Protein AF-A0A354XKR7-F1 (afdb_monomer)

Nearest PDB structures (foldseek):
  1sqg-assembly1_A  TM=3.503E-01  e=5.097E+00  Escherichia coli
  1uk5-assembly1_A  TM=3.564E-01  e=9.968E+00  Mus musculus

Foldseek 3Di:
DPVVVVVVVVVVVVVVVVVVPPPPPDDDDDDDDDDDDDDDDDDDPDPDDPPDDPLLVCLVVVLVVQLVCQLPPPDDPPDDLLNSQVVSLVSSLVSCVVSVNDPNVVSVCSCLPSNVVSVNDDSVVVCVVVVDVVNVVVVVVVVVVVVCVVVVVVVVVVVVVCVVQDDDPVSVVVVVCVVPVD

Solvent-accessible surface area (backbone atoms only — not comparable to full-atom values): 11014 Å² total; per-residue (Å²): 144,64,66,67,63,53,55,56,55,50,56,56,52,54,50,54,53,53,64,67,70,49,83,77,81,77,86,86,90,81,91,83,92,82,82,82,88,87,80,91,84,78,88,78,81,72,82,72,75,75,93,62,54,73,57,19,58,50,19,58,53,46,16,62,50,49,26,52,47,38,74,73,71,62,76,64,90,89,65,53,73,52,58,49,54,50,51,23,52,49,50,21,44,51,39,26,61,76,32,52,38,53,61,65,73,61,52,72,50,46,59,56,55,51,37,35,76,70,69,62,42,55,56,69,66,52,47,50,68,78,64,37,69,67,57,55,49,51,52,50,51,50,52,50,50,52,49,36,56,76,67,43,45,63,55,57,52,51,52,52,50,42,71,72,63,42,90,50,67,69,50,52,52,50,49,52,52,62,68,73,71,114

Radius of gyration: 28.93 Å; Cα contacts (8 Å, |Δi|>4): 89; chains: 1; bounding box: 66×68×61 Å

pLDDT: mean 81.41, std 18.1, range [33.53, 97.62]

Secondary structure (DSSP, 8-state):
--HHHHHHHHHHHHHHHHHHHS-------------------------PPPSS-HHHHHHHHHHHHHHHHHHHH---TT--HHHHHHHHHHHHHHHHHHHT-S-HHHHHHHHHHHHHHTTSS-HHHHHHGGG-HHHHHHHHHHHHHHHHHHTTHHHHHHHHHHHHH-S-HHHHHHHHHHHH--

Sequence (182 aa):
MTLWDQLWHSHDQVKNLLMCALPTSSAGGSSSRSDSHKTQGSGGHSPRPPVYSTAQKIGLVLGPLLFALVVMFFHPAGLSFEGRMVLATTLWVAVWWITEAIPIPVTSLLPIILLPITGVLESSAVTAAYGNPIIFLFLGGFMIALAMEKWDLHKRIALSIISLLGTSINSIVFGFMAATGF

Structure (mmCIF, N/CA/C/O backbone):
data_AF-A0A354XKR7-F1
#
_entry.id   AF-A0A354XKR7-F1
#
loop_
_atom_site.group_PDB
_atom_site.id
_atom_site.type_symbol
_atom_site.label_atom_id
_atom_site.label_alt_id
_atom_site.label_comp_id
_atom_site.label_asym_id
_atom_site.label_entity_id
_atom_site.label_seq_id
_atom_site.pdbx_PDB_ins_code
_atom_site.Cartn_x
_atom_site.Cartn_y
_atom_site.Cartn_z
_atom_site.occupancy
_atom_site.B_iso_or_equiv
_atom_site.auth_seq_id
_atom_site.auth_comp_id
_atom_site.auth_asym_id
_atom_site.auth_atom_id
_atom_site.pdbx_PDB_model_num
ATOM 1 N N . MET A 1 1 ? -44.901 10.605 11.942 1.00 55.16 1 MET A N 1
ATOM 2 C CA . MET A 1 1 ? -43.846 9.689 12.429 1.00 55.16 1 MET A CA 1
ATOM 3 C C . MET A 1 1 ? -44.218 8.257 12.040 1.00 55.16 1 MET A C 1
ATOM 5 O O . MET A 1 1 ? -44.558 7.474 12.905 1.00 55.16 1 MET A O 1
ATOM 9 N N . THR A 1 2 ? -44.286 7.942 10.741 1.00 65.88 2 THR A N 1
ATOM 10 C CA . THR A 1 2 ? -44.907 6.679 10.265 1.00 65.88 2 THR A CA 1
ATOM 11 C C . THR A 1 2 ? -44.242 6.061 9.028 1.00 65.88 2 THR A C 1
ATOM 13 O O . THR A 1 2 ? -44.549 4.926 8.691 1.00 65.88 2 THR A O 1
ATOM 16 N N . LEU A 1 3 ? -43.308 6.754 8.362 1.00 71.00 3 LEU A N 1
ATOM 17 C CA . LEU A 1 3 ? -42.597 6.226 7.183 1.00 71.00 3 LEU A CA 1
ATOM 18 C C . LEU A 1 3 ? -41.354 5.402 7.548 1.00 71.00 3 LEU A C 1
ATOM 20 O O . LEU A 1 3 ? -41.005 4.464 6.840 1.00 71.00 3 LEU A O 1
ATOM 24 N N . TRP A 1 4 ? -40.699 5.730 8.663 1.00 68.12 4 TRP A N 1
ATOM 25 C CA . TRP A 1 4 ? -39.477 5.049 9.099 1.00 68.12 4 TRP A CA 1
ATOM 26 C C . TRP A 1 4 ? -39.761 3.634 9.619 1.00 68.12 4 TRP A C 1
ATOM 28 O O . TRP A 1 4 ? -39.085 2.687 9.224 1.00 68.12 4 TRP A O 1
ATOM 38 N N . ASP A 1 5 ? -40.837 3.469 10.394 1.00 75.38 5 ASP A N 1
ATOM 39 C CA . ASP A 1 5 ? -41.281 2.148 10.861 1.00 75.38 5 ASP A CA 1
ATOM 40 C C . ASP A 1 5 ? -41.798 1.273 9.709 1.00 75.38 5 ASP A C 1
ATOM 42 O O . ASP A 1 5 ? -41.585 0.061 9.703 1.00 75.38 5 ASP A O 1
ATOM 46 N N . GLN A 1 6 ? -42.413 1.879 8.684 1.00 75.06 6 GLN A N 1
ATOM 47 C CA . GLN A 1 6 ? -42.839 1.159 7.477 1.00 75.06 6 GLN A CA 1
ATOM 48 C C . GLN A 1 6 ? -41.652 0.670 6.636 1.00 75.06 6 GLN A C 1
ATOM 50 O O . GLN A 1 6 ? -41.694 -0.442 6.108 1.00 75.06 6 GLN A O 1
ATOM 55 N N . LEU A 1 7 ? -40.576 1.458 6.540 1.00 76.56 7 LEU A N 1
ATOM 56 C CA . LEU A 1 7 ? -39.349 1.043 5.855 1.00 76.56 7 LEU A CA 1
ATOM 57 C C . LEU A 1 7 ? -38.624 -0.073 6.613 1.00 76.56 7 LEU A C 1
ATOM 59 O O . LEU A 1 7 ? -38.137 -1.016 5.988 1.00 76.56 7 LEU A O 1
ATOM 63 N N . TRP A 1 8 ? -38.601 -0.008 7.946 1.00 73.00 8 TRP A N 1
ATOM 64 C CA . TRP A 1 8 ? -37.937 -1.024 8.759 1.00 73.00 8 TRP A CA 1
ATOM 65 C C . TRP A 1 8 ? -38.671 -2.372 8.721 1.00 73.00 8 TRP A C 1
ATOM 67 O O . TRP A 1 8 ? -38.038 -3.409 8.540 1.00 73.00 8 TRP A O 1
ATOM 77 N N . HIS A 1 9 ? -40.009 -2.374 8.759 1.00 71.69 9 HIS A N 1
ATOM 78 C CA . HIS A 1 9 ? -40.788 -3.612 8.646 1.00 71.69 9 HIS A CA 1
ATOM 79 C C . HIS A 1 9 ? -40.702 -4.286 7.270 1.00 71.69 9 HIS A C 1
ATOM 81 O O . HIS A 1 9 ? -40.779 -5.514 7.183 1.00 71.69 9 HIS A O 1
ATOM 87 N N . SER A 1 10 ? -40.512 -3.515 6.195 1.00 73.62 10 SER A N 1
ATOM 88 C CA . SER A 1 10 ? -40.350 -4.071 4.845 1.00 73.62 10 SER A CA 1
ATOM 89 C C . SER A 1 10 ? -39.059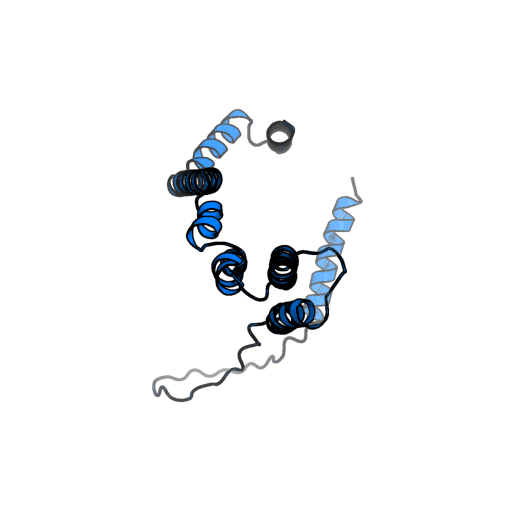 -4.897 4.716 1.00 73.62 10 SER A C 1
ATOM 91 O O . SER A 1 10 ? -39.040 -5.940 4.059 1.00 73.62 10 SER A O 1
ATOM 93 N N . HIS A 1 11 ? -37.995 -4.503 5.427 1.00 73.06 11 HIS A N 1
ATOM 94 C CA . HIS A 1 11 ? -36.706 -5.208 5.434 1.00 73.06 11 HIS A CA 1
ATOM 95 C C . HIS A 1 11 ? -36.801 -6.631 6.002 1.00 73.06 11 HIS A C 1
ATOM 97 O O . HIS A 1 11 ? -36.167 -7.556 5.489 1.00 73.06 11 HIS A O 1
ATOM 103 N N . ASP A 1 12 ? -37.628 -6.835 7.028 1.00 74.88 12 ASP A N 1
ATOM 104 C CA . ASP A 1 12 ? -37.790 -8.148 7.659 1.00 74.88 12 ASP A CA 1
ATOM 105 C C . ASP A 1 12 ? -38.641 -9.102 6.812 1.00 74.88 12 ASP A C 1
ATOM 107 O O . ASP A 1 12 ? -38.382 -10.309 6.777 1.00 74.88 12 ASP A O 1
ATOM 111 N N . GLN A 1 13 ? -39.604 -8.575 6.049 1.00 70.88 13 GLN A N 1
ATOM 112 C CA . GLN A 1 13 ? -40.388 -9.394 5.122 1.00 70.88 13 GLN A CA 1
ATOM 113 C C . GLN A 1 13 ? -39.541 -9.917 3.960 1.00 70.88 13 GLN A C 1
ATOM 115 O O . GLN A 1 13 ? -39.673 -11.081 3.581 1.00 70.88 13 GLN A O 1
ATOM 120 N N . VAL A 1 14 ? -38.610 -9.107 3.448 1.00 74.50 14 VAL A N 1
ATOM 121 C CA . VAL A 1 14 ? -37.687 -9.521 2.379 1.00 74.50 14 VAL A CA 1
ATOM 122 C C . VAL A 1 14 ? -36.764 -10.650 2.844 1.00 74.50 14 VAL A C 1
ATOM 124 O O . VAL A 1 14 ? -36.528 -11.598 2.095 1.00 74.50 14 VAL A O 1
ATOM 127 N N . LYS A 1 15 ? -36.295 -10.610 4.098 1.00 70.31 15 L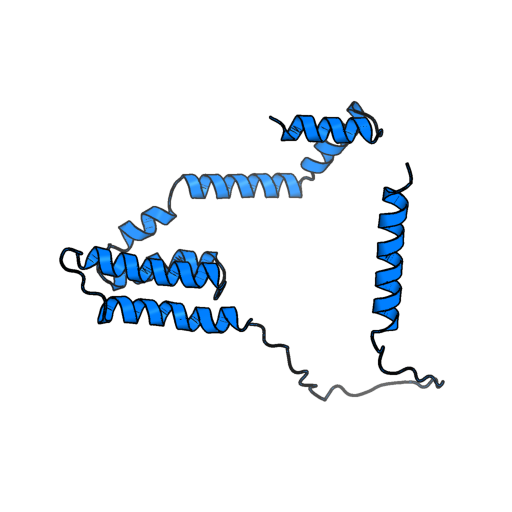YS A N 1
ATOM 128 C CA . LYS A 1 15 ? -35.490 -11.697 4.676 1.00 70.31 15 LYS A CA 1
ATOM 129 C C . LYS A 1 15 ? -36.280 -12.993 4.793 1.00 70.31 15 LYS A C 1
ATOM 131 O O . LYS A 1 15 ? -35.766 -14.030 4.396 1.00 70.31 15 LYS A O 1
ATOM 136 N N . ASN A 1 16 ? -37.520 -12.945 5.279 1.00 71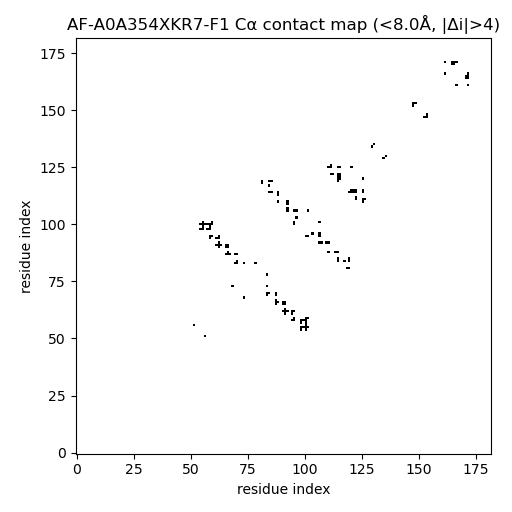.12 16 ASN A N 1
ATOM 137 C CA . ASN A 1 16 ? -38.349 -14.146 5.399 1.00 71.12 16 ASN A CA 1
ATOM 138 C C . ASN A 1 16 ? -38.698 -14.748 4.030 1.00 71.12 16 ASN A C 1
ATOM 140 O O . ASN A 1 16 ? -38.702 -15.969 3.888 1.00 71.12 16 ASN A O 1
ATOM 144 N N . LEU A 1 17 ? -38.911 -13.913 3.007 1.00 71.56 17 LEU A N 1
ATOM 145 C CA . LEU A 1 17 ? -39.124 -14.374 1.632 1.00 71.56 17 LEU A CA 1
ATOM 146 C C . LEU A 1 17 ? -37.861 -15.012 1.032 1.00 71.56 17 LEU A C 1
ATOM 148 O O . LEU A 1 17 ? -37.950 -16.075 0.422 1.00 71.56 17 LEU A O 1
ATOM 152 N N . LEU A 1 18 ? -36.680 -14.428 1.259 1.00 72.94 18 LEU A N 1
ATOM 153 C CA . LEU A 1 18 ? -35.402 -15.002 0.813 1.00 72.94 18 LEU A CA 1
ATOM 154 C C . LEU A 1 18 ? -35.045 -16.293 1.560 1.00 72.94 18 LEU A C 1
ATOM 156 O O . LEU A 1 18 ? -34.547 -17.240 0.959 1.00 72.94 18 LEU A O 1
ATOM 160 N N . MET A 1 19 ? -35.329 -16.348 2.860 1.00 73.88 19 MET A N 1
ATOM 161 C CA . MET A 1 19 ? -35.045 -17.500 3.717 1.00 73.88 19 MET A CA 1
ATOM 162 C C . MET A 1 19 ? -36.002 -18.670 3.451 1.00 73.88 19 MET A C 1
ATOM 164 O O . MET A 1 19 ? -35.630 -19.817 3.674 1.00 73.88 19 MET A O 1
ATOM 168 N N . CYS A 1 20 ? -37.196 -18.394 2.915 1.00 67.81 20 CYS A N 1
ATOM 169 C CA . CYS A 1 20 ? -38.140 -19.404 2.434 1.00 67.81 20 CYS A CA 1
ATOM 170 C C . CYS A 1 20 ? -37.822 -19.881 1.000 1.00 67.81 20 CYS A C 1
ATOM 172 O O . CYS A 1 20 ? -38.082 -21.034 0.666 1.00 67.81 20 CYS A O 1
ATOM 174 N N . ALA A 1 21 ? -37.228 -19.021 0.163 1.00 69.75 21 ALA A N 1
ATOM 175 C CA . ALA A 1 21 ? -36.856 -19.344 -1.218 1.00 69.75 21 ALA A CA 1
ATOM 176 C C . ALA A 1 21 ? -35.499 -20.062 -1.358 1.00 69.75 21 ALA A C 1
ATOM 178 O O . ALA A 1 21 ? -35.192 -20.589 -2.429 1.00 69.75 21 ALA A O 1
ATOM 179 N N . LEU A 1 22 ? -34.683 -20.103 -0.301 1.00 60.88 22 LEU A N 1
ATOM 180 C CA . LEU A 1 22 ? -33.502 -20.960 -0.250 1.00 60.88 22 LEU A CA 1
ATOM 181 C C . LEU A 1 22 ? -33.945 -22.404 0.030 1.00 60.88 22 LEU A C 1
ATOM 183 O O . LEU A 1 22 ? -34.500 -22.668 1.098 1.00 60.88 22 LEU A O 1
ATOM 187 N N . PRO A 1 23 ? -33.692 -23.362 -0.879 1.00 48.72 23 PRO A N 1
ATOM 188 C CA . PRO A 1 23 ? -33.981 -24.758 -0.616 1.00 48.72 23 PRO A CA 1
ATOM 189 C C . PRO A 1 23 ? -33.008 -25.243 0.461 1.00 48.72 23 PRO A C 1
ATOM 191 O O . PRO A 1 23 ? -31.844 -25.541 0.189 1.00 48.72 23 PRO A O 1
ATOM 194 N N . THR A 1 24 ? -33.473 -25.328 1.705 1.00 55.34 24 THR A N 1
ATOM 195 C CA . THR A 1 24 ? -32.832 -26.156 2.724 1.00 55.34 24 THR A CA 1
ATOM 196 C C . THR A 1 24 ? -32.997 -27.605 2.286 1.00 55.34 24 THR A C 1
ATOM 198 O O . THR A 1 24 ? -34.022 -28.252 2.485 1.00 55.34 24 THR A O 1
ATOM 201 N N . SER A 1 25 ? -31.984 -28.096 1.577 1.00 49.00 25 SER A N 1
ATOM 202 C CA . SER A 1 25 ? -31.934 -29.473 1.119 1.00 49.00 25 SER A CA 1
ATOM 203 C C . SER A 1 25 ? -31.969 -30.427 2.321 1.00 49.00 25 SER A C 1
ATOM 205 O O . SER A 1 25 ? -31.105 -30.380 3.197 1.00 49.00 25 SER A O 1
ATOM 207 N N . SER A 1 26 ? -32.971 -31.310 2.296 1.00 38.59 26 SER A N 1
ATOM 208 C CA . SER A 1 26 ? -33.186 -32.531 3.089 1.00 38.59 26 SER A CA 1
ATOM 209 C C . SER A 1 26 ? -33.660 -32.408 4.548 1.00 38.59 26 SER A C 1
ATOM 211 O O . SER A 1 26 ? -32.903 -32.459 5.513 1.00 38.59 26 SER A O 1
ATOM 213 N N . ALA A 1 27 ? -34.986 -32.396 4.681 1.00 44.56 27 ALA A N 1
ATOM 214 C CA . ALA A 1 27 ? -35.701 -33.035 5.778 1.00 44.56 27 ALA A CA 1
ATOM 215 C C . ALA A 1 27 ? -35.649 -34.574 5.644 1.00 44.56 27 ALA A C 1
ATOM 217 O O . ALA A 1 27 ? -35.713 -35.100 4.533 1.00 44.56 27 ALA A O 1
ATOM 218 N N . GLY A 1 28 ? -35.610 -35.289 6.773 1.00 33.88 28 GLY A N 1
ATOM 219 C CA . GLY A 1 28 ? -35.823 -36.740 6.838 1.00 33.88 28 GLY A CA 1
ATOM 220 C C . GLY A 1 28 ? -35.529 -37.308 8.227 1.00 33.88 28 GLY A C 1
ATOM 221 O O . GLY A 1 28 ? -34.385 -37.618 8.538 1.00 33.88 28 GLY A O 1
ATOM 222 N N . GLY A 1 29 ? -36.549 -37.411 9.083 1.00 39.62 29 GLY A N 1
ATOM 223 C CA . GLY A 1 29 ? -36.436 -38.028 10.406 1.00 39.62 29 GLY A CA 1
ATOM 224 C C . GLY A 1 29 ? -36.741 -39.529 10.400 1.00 39.62 29 GLY A C 1
ATOM 225 O O . GLY A 1 29 ? -37.637 -39.963 9.687 1.00 39.62 29 GLY A O 1
ATOM 226 N N 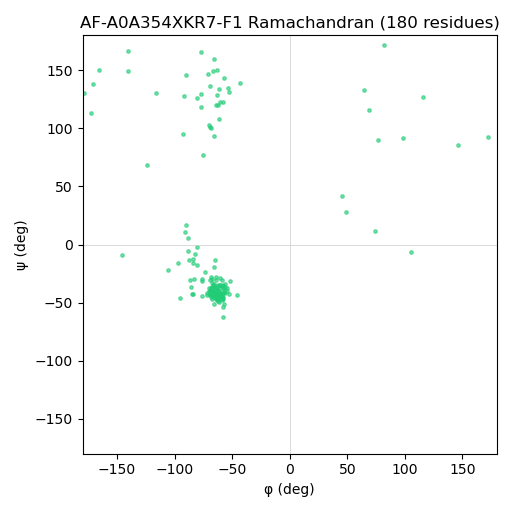. SER A 1 30 ? -36.053 -40.291 11.257 1.00 33.78 30 SER A N 1
ATOM 227 C CA . SER A 1 30 ? -36.597 -41.455 11.979 1.00 33.78 30 SER A CA 1
ATOM 228 C C . SER A 1 30 ? -35.603 -41.955 13.038 1.00 33.78 30 SER A C 1
ATOM 230 O O . SER A 1 30 ? -34.401 -42.031 12.810 1.00 33.78 30 SER A O 1
ATOM 232 N N . SER A 1 31 ? -36.152 -42.292 14.199 1.00 42.19 31 SER A N 1
ATOM 233 C CA . SER A 1 31 ? -35.574 -42.915 15.395 1.00 42.19 31 SER A CA 1
ATOM 234 C C . SER A 1 31 ? -34.619 -44.099 15.181 1.00 42.19 31 SER A C 1
ATOM 236 O O . SER A 1 31 ? -34.993 -45.037 14.486 1.00 42.19 31 SER A O 1
ATOM 238 N N . SER A 1 32 ? -33.517 -44.151 15.945 1.00 33.53 32 SER A N 1
ATOM 239 C CA . SER A 1 32 ? -33.068 -45.358 16.677 1.00 33.53 32 SER A CA 1
ATOM 240 C C . SER A 1 32 ? -31.790 -45.095 17.485 1.00 33.53 32 SER A C 1
ATOM 242 O O . SER A 1 32 ? -30.802 -44.572 16.981 1.00 33.53 32 SER A O 1
ATOM 244 N N . ARG A 1 33 ? -31.841 -45.489 18.756 1.00 44.50 33 ARG A N 1
ATOM 245 C CA . ARG A 1 33 ? -30.773 -45.522 19.760 1.00 44.50 33 ARG A CA 1
ATOM 246 C C . ARG A 1 33 ? -29.930 -46.784 19.535 1.00 44.50 33 ARG A C 1
ATOM 248 O O . ARG A 1 33 ? -30.515 -47.862 19.520 1.00 44.50 33 ARG A O 1
ATOM 255 N N . SER A 1 34 ? -28.608 -46.681 19.391 1.00 34.66 34 SER A N 1
ATOM 256 C CA . SER A 1 34 ? -27.694 -47.804 19.656 1.00 34.66 34 SER A CA 1
ATOM 257 C C . SER A 1 34 ? -26.236 -47.360 19.754 1.00 34.66 34 SER A C 1
ATOM 259 O O . SER A 1 34 ? -25.825 -46.358 19.174 1.00 34.66 34 SER A O 1
ATOM 261 N N . ASP A 1 35 ? -25.510 -48.123 20.553 1.00 38.25 35 ASP A N 1
ATOM 262 C CA . ASP A 1 35 ? -24.234 -47.849 21.185 1.00 38.25 35 ASP A CA 1
ATOM 263 C C . ASP A 1 35 ? -22.996 -47.954 20.277 1.00 38.25 35 ASP A C 1
ATOM 265 O O . ASP A 1 35 ? -22.971 -48.638 19.260 1.00 38.25 35 ASP A O 1
ATOM 269 N N . SER A 1 36 ? -21.902 -47.412 20.822 1.00 34.22 36 SER A N 1
ATOM 270 C CA . SER A 1 36 ? -20.542 -47.977 20.817 1.00 34.22 36 SER A CA 1
ATOM 271 C C . SER A 1 36 ? -19.735 -48.078 19.509 1.00 34.22 36 SER A C 1
ATOM 273 O O . SER A 1 36 ? -19.951 -48.927 18.659 1.00 34.22 36 SER A O 1
ATOM 275 N N . HIS A 1 37 ? -18.638 -47.311 19.531 1.00 36.41 37 HIS A N 1
ATOM 276 C CA . HIS A 1 37 ? -17.275 -47.661 19.111 1.00 36.41 37 HIS A CA 1
ATOM 277 C C . HIS A 1 37 ? -16.967 -47.992 17.632 1.00 36.41 37 HIS A C 1
ATOM 279 O O . HIS A 1 37 ? -17.484 -48.930 17.038 1.00 36.41 37 HIS A O 1
ATOM 285 N N . LYS A 1 38 ? -15.874 -47.345 17.186 1.00 33.88 38 LYS A N 1
ATOM 286 C CA . LYS A 1 38 ? -14.755 -47.861 16.368 1.00 33.88 38 LYS A CA 1
ATOM 287 C C . LYS A 1 38 ? -14.580 -47.247 14.966 1.00 33.88 38 LYS A C 1
ATOM 289 O O . LYS A 1 38 ? -15.414 -47.368 14.078 1.00 33.88 38 LYS A O 1
ATOM 294 N N . THR A 1 39 ? -13.333 -46.801 14.781 1.00 34.91 39 THR A N 1
ATOM 295 C CA . THR A 1 39 ? -12.526 -46.761 13.546 1.00 34.91 39 THR A CA 1
ATOM 296 C C . THR A 1 39 ? -12.474 -45.430 12.794 1.00 34.91 39 THR A C 1
ATOM 298 O O . THR A 1 39 ? -13.253 -45.139 11.895 1.00 34.91 39 THR A O 1
ATOM 301 N N . GLN A 1 40 ? -11.456 -44.647 13.167 1.00 49.44 40 GLN A N 1
ATOM 302 C CA . GLN A 1 40 ? -10.808 -43.653 12.316 1.00 49.44 40 GLN A CA 1
ATOM 303 C C . GLN A 1 40 ? -10.376 -44.289 10.991 1.00 49.44 40 GLN A C 1
ATOM 305 O O . GLN A 1 40 ? -9.698 -45.316 10.989 1.00 49.44 40 GLN A O 1
ATOM 310 N N . GLY A 1 41 ? -10.717 -43.631 9.885 1.00 42.62 41 GLY A N 1
ATOM 311 C CA . GLY A 1 41 ? -10.175 -43.934 8.565 1.00 42.62 41 GLY A CA 1
ATOM 312 C C . GLY 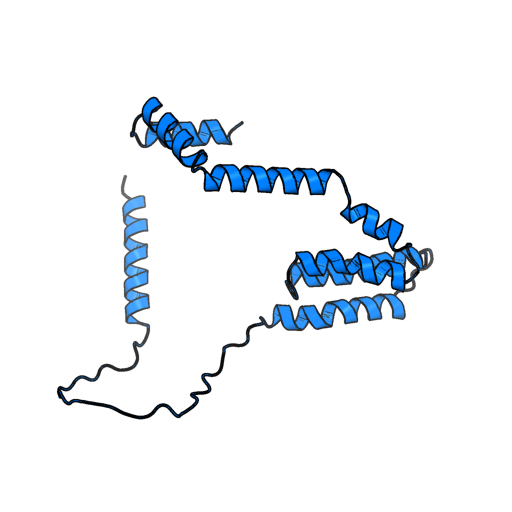A 1 41 ? -11.179 -43.708 7.441 1.00 42.62 41 GLY A C 1
ATOM 313 O O . GLY A 1 41 ? -11.827 -44.653 7.021 1.00 42.62 41 GLY A O 1
ATOM 314 N N . SER A 1 42 ? -11.279 -42.474 6.937 1.00 37.41 42 SER A N 1
ATOM 315 C CA . SER A 1 42 ? -11.475 -42.197 5.504 1.00 37.41 42 SER A CA 1
ATOM 316 C C . SER A 1 42 ? -11.362 -40.690 5.262 1.00 37.41 42 SER A C 1
ATOM 318 O O . SER A 1 42 ? -12.158 -39.901 5.772 1.00 37.41 42 SER A O 1
ATOM 320 N N . GLY A 1 43 ? -10.318 -40.279 4.541 1.00 49.34 43 GLY A N 1
ATOM 321 C CA . GLY A 1 43 ? -10.054 -38.887 4.193 1.00 49.34 43 GLY A CA 1
ATOM 322 C C . GLY A 1 43 ? -11.094 -38.359 3.210 1.00 49.34 43 GLY A C 1
ATOM 323 O O . GLY A 1 43 ? -10.993 -38.591 2.009 1.00 49.34 43 GLY A O 1
ATOM 324 N N . GLY A 1 44 ? -12.076 -37.618 3.721 1.00 42.09 44 GLY A N 1
ATOM 325 C CA . GLY A 1 44 ? -12.980 -36.817 2.905 1.00 42.09 44 GLY A CA 1
ATOM 326 C C . GLY A 1 44 ? -12.227 -35.634 2.299 1.00 42.09 44 GLY A C 1
ATOM 327 O O . GLY A 1 44 ? -11.947 -34.650 2.983 1.00 42.09 44 GLY A O 1
ATOM 328 N N . HIS A 1 45 ? -11.881 -35.728 1.016 1.00 55.31 45 HIS A N 1
ATOM 329 C CA . HIS A 1 45 ? -11.365 -34.606 0.238 1.00 55.31 45 HIS A CA 1
ATOM 330 C C . HIS A 1 45 ? -12.528 -33.664 -0.100 1.00 55.31 45 HIS A C 1
ATOM 332 O O . HIS A 1 45 ? -13.065 -33.687 -1.204 1.00 55.31 45 HIS A O 1
ATOM 338 N N . SER A 1 46 ? -12.962 -32.860 0.872 1.00 59.50 46 SER A N 1
ATOM 339 C CA . SER A 1 46 ? -13.870 -31.745 0.605 1.00 59.50 46 SER A CA 1
ATOM 340 C C . SER A 1 46 ? -13.145 -30.767 -0.327 1.00 59.50 46 SER A C 1
ATOM 342 O O . SER A 1 46 ? -12.080 -30.273 0.065 1.00 59.50 46 SER A O 1
ATOM 344 N N . PRO A 1 47 ? -13.657 -30.473 -1.538 1.00 59.34 47 PRO A N 1
ATOM 345 C CA . PRO A 1 47 ? -13.023 -29.512 -2.429 1.00 59.34 47 PRO A CA 1
ATOM 346 C C . PRO A 1 47 ? -13.006 -28.154 -1.725 1.00 59.34 47 PRO A C 1
ATOM 348 O O . PRO A 1 47 ? -14.052 -27.538 -1.522 1.00 59.34 47 PRO A O 1
ATOM 351 N N . ARG A 1 48 ? -11.829 -27.705 -1.275 1.00 68.06 48 ARG A N 1
ATOM 352 C CA . ARG A 1 48 ? -11.692 -26.368 -0.690 1.00 68.06 48 ARG A CA 1
ATOM 353 C C . ARG A 1 48 ? -12.017 -25.354 -1.790 1.00 68.06 48 ARG A C 1
ATOM 355 O O . ARG A 1 48 ? -11.443 -25.472 -2.876 1.00 68.06 48 ARG A O 1
ATOM 362 N N . PRO A 1 49 ? -12.913 -24.380 -1.551 1.00 62.09 49 PRO A N 1
ATOM 363 C CA . PRO A 1 49 ? -13.152 -23.327 -2.525 1.00 62.09 49 PRO A CA 1
ATOM 364 C C . PRO A 1 49 ? -11.820 -22.620 -2.824 1.00 62.09 49 PRO A C 1
ATOM 366 O O . PRO A 1 49 ? -10.978 -22.495 -1.927 1.00 62.09 49 PRO A O 1
ATOM 369 N N . PRO A 1 50 ? -11.575 -22.210 -4.079 1.00 64.38 50 PRO A N 1
ATOM 370 C CA . PRO A 1 50 ? -10.315 -21.585 -4.449 1.00 64.38 50 PRO A CA 1
ATOM 371 C C . PRO A 1 50 ? -10.090 -20.332 -3.596 1.00 64.38 50 PRO A C 1
ATOM 373 O O . PRO A 1 50 ? -10.900 -19.413 -3.606 1.00 64.38 50 PRO A O 1
ATOM 376 N N . VAL A 1 51 ? -8.965 -20.307 -2.877 1.00 70.19 51 VAL A N 1
ATOM 377 C CA . VAL A 1 51 ? -8.564 -19.244 -1.931 1.00 70.19 51 VAL A CA 1
ATOM 378 C C . VAL A 1 51 ? -8.320 -17.892 -2.628 1.00 70.19 51 VAL A C 1
ATOM 380 O O . VAL A 1 51 ? -8.266 -16.863 -1.968 1.00 70.19 51 VAL A O 1
ATOM 383 N N . TYR A 1 52 ? -8.226 -17.882 -3.963 1.00 72.75 52 TYR A N 1
ATOM 384 C CA . TYR A 1 52 ? -7.953 -16.690 -4.766 1.00 72.75 52 TYR A CA 1
ATOM 385 C C . TYR A 1 52 ? -9.116 -16.323 -5.686 1.00 72.75 52 TYR A C 1
ATOM 387 O O . TYR A 1 52 ? -9.568 -17.150 -6.489 1.00 72.75 52 TYR A O 1
ATOM 395 N N . SER A 1 53 ? -9.507 -15.048 -5.638 1.00 83.88 53 SER A N 1
ATOM 396 C CA . SER A 1 53 ? -10.411 -14.426 -6.607 1.00 83.88 53 SER A CA 1
ATOM 397 C C . SER A 1 53 ? -9.787 -14.418 -8.007 1.00 83.88 53 SER A C 1
ATOM 399 O O . SER A 1 53 ? -8.567 -14.335 -8.169 1.00 83.88 53 SER A O 1
ATOM 401 N N . THR A 1 54 ? -10.621 -14.478 -9.046 1.00 87.06 54 THR A N 1
ATOM 402 C CA . THR A 1 54 ? -10.178 -14.379 -10.445 1.00 87.06 54 THR A CA 1
ATOM 403 C C . THR A 1 54 ? -9.360 -13.106 -10.682 1.00 87.06 54 THR A C 1
ATOM 405 O O . THR A 1 54 ? -8.344 -13.159 -11.369 1.00 87.06 54 THR A O 1
ATOM 408 N N . ALA A 1 55 ? -9.734 -11.992 -10.043 1.00 85.94 55 ALA A N 1
ATOM 409 C CA . ALA A 1 55 ? -8.999 -10.730 -10.124 1.00 85.94 55 ALA A CA 1
ATOM 410 C C . ALA A 1 55 ? -7.581 -10.829 -9.533 1.00 85.94 55 ALA A C 1
ATOM 412 O O . ALA A 1 55 ? -6.635 -10.353 -10.153 1.00 85.94 55 ALA A O 1
ATOM 413 N N . GLN A 1 56 ? -7.414 -11.517 -8.398 1.00 90.12 56 GLN A N 1
ATOM 414 C CA . GLN A 1 56 ? -6.106 -11.719 -7.761 1.00 90.12 56 GLN A CA 1
ATOM 415 C C . GLN A 1 56 ? -5.184 -12.574 -8.634 1.00 90.12 56 GLN A C 1
ATOM 417 O O . GLN A 1 56 ? -4.008 -12.259 -8.800 1.00 90.12 56 GLN A O 1
ATOM 422 N N . LYS A 1 57 ? -5.729 -13.636 -9.246 1.00 90.88 57 LYS A N 1
ATOM 423 C CA . LYS A 1 57 ? -4.975 -14.498 -10.172 1.00 90.88 57 LYS A CA 1
ATOM 424 C C . LYS A 1 57 ? -4.508 -13.727 -11.403 1.00 90.88 57 LYS A C 1
ATOM 426 O O . LYS A 1 57 ? -3.358 -13.870 -11.808 1.00 90.88 57 LYS A O 1
ATOM 431 N N . ILE A 1 58 ? -5.393 -12.911 -11.979 1.00 92.69 58 ILE A N 1
ATOM 432 C CA . ILE A 1 58 ? -5.057 -12.049 -13.115 1.00 92.69 58 ILE A CA 1
ATOM 433 C C . ILE A 1 58 ? -3.982 -11.047 -12.692 1.00 92.69 58 ILE A C 1
ATOM 435 O O . ILE A 1 58 ? -2.962 -10.945 -13.363 1.00 92.69 58 ILE A O 1
ATOM 439 N N . GLY A 1 59 ? -4.166 -10.370 -11.558 1.00 91.44 59 GLY A N 1
ATOM 440 C CA . GLY A 1 59 ? -3.224 -9.389 -11.022 1.00 91.44 59 GLY A CA 1
ATOM 441 C C . GLY A 1 59 ? -1.813 -9.932 -10.815 1.00 91.44 59 GLY A C 1
ATOM 442 O O . GLY A 1 59 ? -0.837 -9.276 -11.187 1.00 91.44 59 GLY A O 1
ATOM 443 N N . LEU A 1 60 ? -1.704 -11.161 -10.299 1.00 92.75 60 LEU A N 1
ATOM 444 C CA . LEU A 1 60 ? -0.425 -11.826 -10.049 1.00 92.75 60 LEU A CA 1
ATOM 445 C C . LEU A 1 60 ? 0.427 -11.943 -11.321 1.00 92.75 60 LEU A C 1
ATOM 447 O O . LEU A 1 60 ? 1.631 -11.710 -11.271 1.00 92.75 60 LEU A O 1
ATOM 451 N N . VAL A 1 61 ? -0.202 -12.258 -12.458 1.00 94.75 61 VAL A N 1
ATOM 452 C CA . VAL A 1 61 ? 0.472 -12.387 -13.762 1.00 94.75 61 VAL A CA 1
ATOM 453 C C . VAL A 1 61 ? 0.583 -11.038 -14.475 1.00 94.75 61 VAL A C 1
ATOM 455 O O . VAL A 1 61 ? 1.592 -10.753 -15.119 1.00 94.75 61 VAL A O 1
ATOM 458 N N . LEU A 1 62 ? -0.435 -10.187 -14.340 1.00 94.19 62 LEU A N 1
ATOM 459 C CA . LEU A 1 62 ? -0.538 -8.911 -15.040 1.00 94.19 62 LEU A CA 1
ATOM 460 C C . LEU A 1 62 ? 0.557 -7.921 -14.619 1.00 94.19 62 LEU A C 1
ATOM 462 O O . LEU A 1 62 ? 1.077 -7.213 -15.474 1.00 94.19 62 LEU A O 1
ATOM 466 N N . GLY A 1 63 ? 0.940 -7.892 -13.338 1.00 94.12 63 GLY A N 1
ATOM 467 C CA . GLY A 1 63 ? 2.017 -7.025 -12.836 1.00 94.12 63 GLY A CA 1
ATOM 468 C C . GLY A 1 63 ? 3.367 -7.254 -13.544 1.00 94.12 63 GLY A C 1
ATOM 469 O O . GLY A 1 63 ? 3.843 -6.347 -14.232 1.00 94.12 63 GLY A O 1
ATOM 470 N N . PRO A 1 64 ? 3.962 -8.461 -13.451 1.00 94.88 64 PRO A N 1
ATOM 471 C CA . PRO A 1 64 ? 5.198 -8.798 -14.161 1.00 94.88 64 PRO A CA 1
ATOM 472 C C . PRO A 1 64 ? 5.085 -8.641 -15.683 1.00 94.88 64 PRO A C 1
ATOM 474 O O . PRO A 1 64 ? 6.030 -8.197 -16.335 1.00 94.88 64 PRO A O 1
ATOM 477 N N . LEU A 1 65 ? 3.927 -8.986 -16.259 1.00 95.88 65 LEU A N 1
ATOM 478 C CA . LEU A 1 65 ? 3.685 -8.856 -17.696 1.00 95.88 65 LEU A CA 1
ATOM 479 C C . LEU A 1 65 ? 3.739 -7.392 -18.145 1.00 95.88 65 LEU A C 1
ATOM 481 O O . LEU A 1 65 ? 4.383 -7.085 -19.147 1.00 95.88 65 LEU A O 1
ATOM 485 N N . LEU A 1 66 ? 3.110 -6.481 -17.398 1.00 93.94 66 LEU A N 1
ATOM 486 C CA . LEU A 1 66 ? 3.160 -5.049 -17.690 1.00 93.94 66 LEU A CA 1
ATOM 487 C C . LEU A 1 66 ? 4.563 -4.479 -17.504 1.00 93.94 66 LEU A C 1
ATOM 489 O O . LEU A 1 66 ? 4.999 -3.681 -18.330 1.00 93.94 66 LEU A O 1
ATOM 493 N N . PHE A 1 67 ? 5.294 -4.923 -16.480 1.00 94.94 67 PHE A N 1
ATOM 494 C CA . PHE A 1 67 ? 6.695 -4.549 -16.305 1.00 94.94 67 PHE A CA 1
ATOM 495 C C . PHE A 1 67 ? 7.527 -4.927 -17.537 1.00 94.94 67 PHE A C 1
ATOM 497 O O . PHE A 1 67 ? 8.204 -4.076 -18.112 1.00 94.94 67 PHE A O 1
ATOM 504 N N . ALA A 1 68 ? 7.425 -6.179 -17.994 1.00 94.50 68 ALA A N 1
ATOM 505 C CA . ALA A 1 68 ? 8.138 -6.653 -19.176 1.00 94.50 68 ALA A CA 1
ATOM 506 C C . ALA A 1 68 ? 7.728 -5.888 -20.447 1.00 94.50 68 ALA A C 1
ATOM 508 O O . ALA A 1 68 ? 8.588 -5.506 -21.239 1.00 94.50 68 ALA A O 1
ATOM 509 N N . LEU A 1 69 ? 6.430 -5.613 -20.621 1.00 94.56 69 LEU A N 1
ATOM 510 C CA . LEU A 1 69 ? 5.913 -4.865 -21.768 1.00 94.56 69 LEU A CA 1
ATOM 511 C C . LEU A 1 69 ? 6.490 -3.446 -21.805 1.00 94.56 69 LEU A C 1
ATOM 513 O O . LEU A 1 69 ? 6.971 -3.008 -22.848 1.00 94.56 69 LEU A O 1
ATOM 517 N N . VAL A 1 70 ? 6.503 -2.745 -20.671 1.00 92.94 70 VAL A N 1
ATOM 518 C CA . VAL A 1 70 ? 7.068 -1.392 -20.578 1.00 92.94 70 VAL A CA 1
ATOM 519 C C . VAL A 1 70 ? 8.562 -1.404 -20.882 1.00 92.94 70 VAL A C 1
ATOM 521 O O . VAL A 1 70 ? 9.030 -0.595 -21.677 1.00 92.94 70 VAL A O 1
ATOM 524 N N . VAL A 1 71 ? 9.318 -2.340 -20.311 1.00 90.88 71 VAL A N 1
ATOM 525 C CA . VAL A 1 71 ? 10.765 -2.425 -20.556 1.00 90.88 71 VAL A CA 1
ATOM 526 C C . VAL A 1 71 ? 11.070 -2.735 -22.029 1.00 90.88 71 VAL A C 1
ATOM 528 O O . VAL A 1 71 ? 11.996 -2.156 -22.591 1.00 90.88 71 VAL A O 1
ATOM 531 N N . MET A 1 72 ? 10.284 -3.601 -22.675 1.00 89.31 72 MET A N 1
ATOM 532 C CA . MET A 1 72 ? 10.549 -4.064 -24.042 1.00 89.31 72 MET A CA 1
ATOM 533 C C . MET A 1 72 ? 10.014 -3.124 -25.132 1.00 89.31 72 MET A C 1
ATOM 535 O O . MET A 1 72 ? 10.704 -2.874 -26.117 1.00 89.31 72 MET A O 1
ATOM 539 N N . PHE A 1 73 ? 8.800 -2.589 -24.979 1.00 88.56 73 PHE A N 1
ATOM 540 C CA . PHE A 1 73 ? 8.115 -1.841 -26.041 1.00 88.56 73 PHE A CA 1
ATOM 541 C C . PHE A 1 73 ? 8.090 -0.329 -25.813 1.00 88.56 73 PHE A C 1
ATOM 543 O O . PHE A 1 73 ? 7.960 0.432 -26.771 1.00 88.56 73 PHE A O 1
ATOM 550 N N . PHE A 1 74 ? 8.240 0.145 -24.575 1.00 85.56 74 PHE A N 1
ATOM 551 C CA . PHE A 1 74 ? 8.071 1.563 -24.269 1.00 85.56 74 PHE A CA 1
ATOM 552 C C . PHE A 1 74 ? 9.406 2.313 -24.344 1.00 85.56 74 PHE A C 1
ATOM 554 O O . PHE A 1 74 ? 10.179 2.343 -23.387 1.00 85.56 74 PHE A O 1
ATOM 561 N N . HIS A 1 75 ? 9.678 2.928 -25.501 1.00 82.50 75 HIS A N 1
ATOM 562 C CA . HIS A 1 75 ? 10.872 3.747 -25.759 1.00 82.50 75 HIS A CA 1
ATOM 563 C C . HIS A 1 75 ? 10.518 5.169 -26.224 1.00 82.50 75 HIS A C 1
ATOM 565 O O . HIS A 1 75 ? 10.757 5.515 -27.381 1.00 82.50 75 HIS A O 1
ATOM 571 N N . PRO A 1 76 ? 9.943 6.016 -25.352 1.00 80.88 76 PRO A N 1
ATOM 572 C CA . PRO A 1 76 ? 9.706 7.412 -25.697 1.00 80.88 76 PRO A CA 1
ATOM 573 C C . PRO A 1 76 ? 11.030 8.182 -25.812 1.00 80.88 76 PRO A C 1
ATOM 575 O O . PRO A 1 76 ? 11.920 8.060 -24.966 1.00 80.88 76 PRO A O 1
ATOM 578 N N . ALA A 1 77 ? 11.149 9.004 -26.855 1.00 78.06 77 ALA A N 1
ATOM 579 C CA . ALA A 1 77 ? 12.281 9.906 -27.022 1.00 78.06 77 ALA A CA 1
ATOM 580 C C . ALA A 1 77 ? 12.293 10.937 -25.878 1.00 78.06 77 ALA A C 1
ATOM 582 O O . ALA A 1 77 ? 11.328 11.677 -25.700 1.00 78.06 77 ALA A O 1
ATOM 583 N N . GLY A 1 78 ? 13.374 10.964 -25.093 1.00 83.00 78 GLY A N 1
ATOM 584 C CA . GLY A 1 78 ? 13.571 11.910 -23.985 1.00 83.00 78 GLY A CA 1
ATOM 585 C C . GLY A 1 78 ? 13.393 11.335 -22.577 1.00 83.00 78 GLY A C 1
ATOM 586 O O . GLY A 1 78 ? 13.691 12.030 -21.610 1.00 83.00 78 GLY A O 1
ATOM 587 N N . LEU A 1 79 ? 12.960 10.078 -22.430 1.00 85.50 79 LEU A N 1
ATOM 588 C CA . LEU A 1 79 ? 12.875 9.432 -21.119 1.00 85.50 79 LEU A CA 1
ATOM 589 C C . LEU A 1 79 ? 14.174 8.681 -20.804 1.00 85.50 79 LEU A C 1
ATOM 591 O O . LEU A 1 79 ? 14.637 7.865 -21.607 1.00 85.50 79 LEU A O 1
ATOM 595 N N . SER A 1 80 ? 14.752 8.951 -19.633 1.00 90.62 80 SER A N 1
ATOM 596 C CA . SER A 1 80 ? 15.962 8.260 -19.183 1.00 90.62 80 SER A CA 1
ATOM 597 C C . SER A 1 80 ? 15.689 6.770 -18.942 1.00 90.62 80 SER A C 1
ATOM 599 O O . SER A 1 80 ? 14.542 6.340 -18.770 1.00 90.62 80 SER A O 1
ATOM 601 N N . PHE A 1 81 ? 16.745 5.958 -18.950 1.00 89.19 81 PHE A N 1
ATOM 602 C CA . PHE A 1 81 ? 16.627 4.530 -18.662 1.00 89.19 81 PHE A CA 1
ATOM 603 C C . PHE A 1 81 ? 16.032 4.303 -17.264 1.00 89.19 81 PHE A C 1
ATOM 605 O O . PHE A 1 81 ? 15.068 3.557 -17.111 1.00 89.19 81 PHE A O 1
ATOM 612 N N . GLU A 1 82 ? 16.526 5.048 -16.281 1.00 91.50 82 GLU A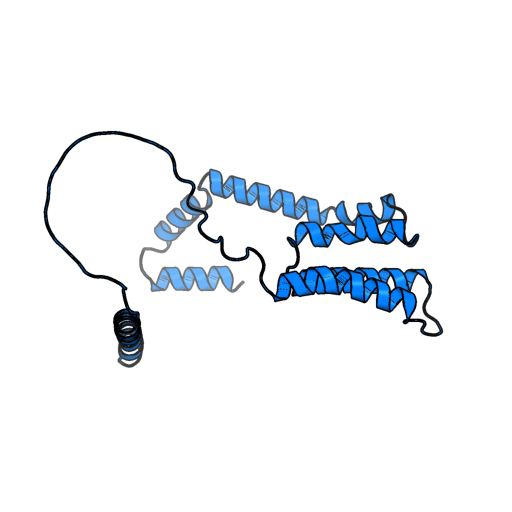 N 1
ATOM 613 C CA . GLU A 1 82 ? 16.113 5.025 -14.880 1.00 91.50 82 GLU A CA 1
ATOM 614 C C . GLU A 1 82 ? 14.621 5.344 -14.736 1.00 91.50 82 GLU A C 1
ATOM 616 O O . GLU A 1 82 ? 13.884 4.593 -14.098 1.00 91.50 82 GLU A O 1
ATOM 621 N N . GLY A 1 83 ? 14.142 6.407 -15.396 1.00 91.69 83 GLY A N 1
ATOM 622 C CA . GLY A 1 83 ? 12.733 6.806 -15.353 1.00 91.69 83 GLY A CA 1
ATOM 623 C C . GLY A 1 83 ? 11.786 5.725 -15.881 1.00 91.69 83 GLY A C 1
ATOM 624 O O . GLY A 1 83 ? 10.695 5.531 -15.343 1.00 91.69 83 GLY A O 1
ATOM 625 N N . ARG A 1 84 ? 12.215 4.963 -16.893 1.00 93.25 84 ARG A N 1
ATOM 626 C CA . ARG A 1 84 ? 11.439 3.847 -17.455 1.00 93.25 84 ARG A CA 1
ATOM 627 C C . ARG A 1 84 ? 11.315 2.691 -16.474 1.00 93.25 84 ARG A C 1
ATOM 629 O O . ARG A 1 84 ? 10.235 2.126 -16.332 1.00 93.25 84 ARG A O 1
ATOM 636 N N . MET A 1 85 ? 12.413 2.350 -15.803 1.00 94.19 85 MET A N 1
ATOM 637 C CA . MET A 1 85 ? 12.451 1.257 -14.832 1.00 94.19 85 MET A CA 1
ATOM 638 C C . MET A 1 85 ? 11.635 1.593 -13.582 1.00 94.19 85 MET A C 1
ATOM 640 O O . MET A 1 85 ? 10.917 0.732 -13.067 1.00 94.19 85 MET A O 1
ATOM 644 N N . VAL A 1 86 ? 11.669 2.856 -13.139 1.00 94.31 86 VAL A N 1
ATOM 645 C CA . VAL A 1 86 ? 10.783 3.356 -12.078 1.00 94.31 86 VAL A CA 1
ATOM 646 C C . VAL A 1 86 ? 9.325 3.241 -12.512 1.00 94.31 86 VAL A C 1
ATOM 648 O O . VAL A 1 86 ? 8.540 2.637 -11.790 1.00 94.31 86 VAL A O 1
ATOM 651 N N . LEU A 1 87 ? 8.968 3.719 -13.709 1.00 94.81 87 LEU A N 1
ATOM 652 C CA . LEU A 1 87 ? 7.600 3.628 -14.234 1.00 94.81 87 LEU A CA 1
ATOM 653 C C . LEU A 1 87 ? 7.111 2.175 -14.315 1.00 94.81 87 LEU A C 1
ATOM 655 O O . LEU A 1 87 ? 6.007 1.873 -13.862 1.00 94.81 87 LEU A O 1
ATOM 659 N N . ALA A 1 88 ? 7.932 1.269 -14.853 1.00 95.38 88 ALA A N 1
ATOM 660 C CA . ALA A 1 88 ? 7.610 -0.154 -14.942 1.00 95.38 88 ALA A CA 1
ATOM 661 C C . ALA A 1 88 ? 7.373 -0.761 -13.549 1.00 95.38 88 ALA A C 1
ATOM 663 O O . ALA A 1 88 ? 6.387 -1.470 -13.334 1.00 95.38 88 ALA A O 1
ATOM 664 N N . THR A 1 89 ? 8.243 -0.441 -12.586 1.00 95.69 89 THR A N 1
ATOM 665 C CA . THR A 1 89 ? 8.121 -0.880 -11.187 1.00 95.69 89 THR A CA 1
ATOM 666 C C . THR A 1 89 ? 6.844 -0.337 -10.543 1.00 95.69 89 THR A C 1
ATOM 668 O O . THR A 1 89 ? 6.100 -1.090 -9.917 1.00 95.69 89 THR A O 1
ATOM 671 N N . THR A 1 90 ? 6.543 0.950 -10.731 1.00 95.56 90 THR A N 1
ATOM 672 C CA . THR A 1 90 ? 5.332 1.591 -10.205 1.00 95.56 90 THR A CA 1
ATOM 673 C C . THR A 1 90 ? 4.066 0.961 -10.774 1.00 95.56 90 THR A C 1
ATOM 675 O O . THR A 1 90 ? 3.135 0.709 -10.015 1.00 95.56 90 THR A O 1
ATOM 678 N N . LEU A 1 91 ? 4.023 0.661 -12.076 1.00 96.12 91 LEU A N 1
ATOM 679 C CA . LEU A 1 91 ? 2.868 -0.004 -12.685 1.00 96.12 91 LEU A CA 1
ATOM 680 C C . LEU A 1 91 ? 2.650 -1.407 -12.122 1.00 96.12 91 LEU A C 1
ATOM 682 O O . LEU A 1 91 ? 1.511 -1.765 -11.829 1.00 96.12 91 LEU A O 1
ATOM 686 N N . TRP A 1 92 ? 3.718 -2.179 -11.912 1.00 96.62 92 TRP A N 1
ATOM 687 C CA . TRP A 1 92 ? 3.610 -3.483 -11.259 1.00 96.62 92 TRP A CA 1
ATOM 688 C C . TRP A 1 92 ? 2.993 -3.337 -9.860 1.00 96.62 92 TRP A C 1
ATOM 690 O O . TRP A 1 92 ? 1.972 -3.964 -9.567 1.00 96.62 92 TRP A O 1
ATOM 700 N N . VAL A 1 93 ? 3.559 -2.467 -9.017 1.00 96.44 93 VAL A N 1
ATOM 701 C CA . VAL A 1 93 ? 3.062 -2.222 -7.651 1.00 96.44 93 VAL A CA 1
ATOM 702 C C . VAL A 1 93 ? 1.602 -1.761 -7.658 1.00 96.44 93 VAL A C 1
ATOM 704 O O . VAL A 1 93 ? 0.792 -2.295 -6.903 1.00 96.44 93 VAL A O 1
ATOM 707 N N . ALA A 1 94 ? 1.238 -0.830 -8.544 1.00 96.06 94 ALA A N 1
ATOM 708 C CA . ALA A 1 94 ? -0.121 -0.307 -8.656 1.00 96.06 94 ALA A CA 1
ATOM 709 C C . ALA A 1 94 ? -1.133 -1.397 -9.035 1.00 96.06 94 ALA A C 1
ATOM 711 O O . ALA A 1 94 ? -2.202 -1.489 -8.432 1.00 96.06 94 ALA A O 1
ATOM 712 N N . VAL A 1 95 ? -0.787 -2.263 -9.991 1.00 95.56 95 VAL A N 1
ATOM 713 C CA . VAL A 1 95 ? -1.643 -3.387 -10.397 1.00 95.56 95 VAL A CA 1
ATOM 714 C C . VAL A 1 95 ? -1.857 -4.339 -9.228 1.00 95.56 95 VAL A C 1
ATOM 716 O O . VAL A 1 95 ? -2.987 -4.755 -8.983 1.00 95.56 95 VAL A O 1
ATOM 719 N N . TRP A 1 96 ? -0.806 -4.659 -8.473 1.00 95.62 96 TRP A N 1
ATOM 720 C CA . TRP A 1 96 ? -0.910 -5.537 -7.307 1.00 95.62 96 TRP A CA 1
ATOM 721 C C . TRP A 1 96 ? -1.675 -4.914 -6.137 1.00 95.62 96 TRP A C 1
ATOM 723 O O . TRP A 1 96 ? -2.351 -5.652 -5.424 1.00 95.62 96 TRP A O 1
ATOM 733 N N . TRP A 1 97 ? -1.636 -3.590 -5.960 1.00 95.00 97 TRP A N 1
ATOM 734 C CA . TRP A 1 97 ? -2.502 -2.897 -5.001 1.00 95.00 97 TRP A CA 1
ATOM 735 C C . TRP A 1 97 ? -3.976 -2.941 -5.408 1.00 95.00 97 TRP A C 1
ATOM 737 O O . TRP A 1 97 ? -4.811 -3.276 -4.579 1.00 95.00 97 TRP A O 1
ATOM 747 N N . ILE A 1 98 ? -4.301 -2.655 -6.673 1.00 93.62 98 ILE A N 1
ATOM 748 C CA . ILE A 1 98 ? -5.695 -2.618 -7.154 1.00 93.62 98 ILE A CA 1
ATOM 749 C C . ILE A 1 98 ? -6.323 -4.016 -7.175 1.00 93.62 98 ILE A C 1
ATOM 751 O O . ILE A 1 98 ? -7.500 -4.184 -6.872 1.00 93.62 98 ILE A O 1
ATOM 755 N N . THR A 1 99 ? -5.548 -5.025 -7.571 1.00 93.12 99 THR A N 1
ATOM 756 C CA . THR A 1 99 ? -6.033 -6.409 -7.696 1.00 93.12 99 THR A CA 1
ATOM 757 C C . THR A 1 99 ? -5.902 -7.219 -6.411 1.00 93.12 99 THR A C 1
ATOM 759 O O . THR A 1 99 ? -6.345 -8.366 -6.387 1.00 93.12 99 THR A O 1
ATOM 762 N N . GLU A 1 100 ? -5.274 -6.651 -5.375 1.00 93.06 100 GLU A N 1
ATOM 763 C CA . GLU A 1 100 ? -4.927 -7.326 -4.119 1.00 93.06 100 GLU A CA 1
ATOM 764 C C . GLU A 1 100 ? -4.295 -8.712 -4.349 1.00 93.06 100 GLU A C 1
ATOM 766 O O . GLU A 1 100 ? -4.632 -9.694 -3.682 1.00 93.06 100 GLU A O 1
ATOM 771 N N . ALA A 1 101 ? -3.398 -8.811 -5.340 1.00 89.81 101 ALA A N 1
ATOM 772 C CA . ALA A 1 101 ? -2.813 -10.082 -5.778 1.00 89.81 101 ALA A CA 1
ATOM 773 C C . ALA A 1 101 ? -2.062 -10.807 -4.645 1.00 89.81 101 ALA A C 1
ATOM 775 O O . ALA A 1 101 ? -2.096 -12.035 -4.553 1.00 89.81 101 ALA A O 1
ATOM 776 N N . ILE A 1 102 ? -1.406 -10.031 -3.778 1.00 92.00 102 ILE A N 1
ATOM 777 C CA . ILE A 1 102 ? -0.754 -10.466 -2.539 1.00 92.00 102 ILE A CA 1
ATOM 778 C C . ILE A 1 102 ? -1.010 -9.412 -1.441 1.00 92.00 102 ILE A C 1
ATOM 780 O O . ILE A 1 102 ? -1.439 -8.299 -1.763 1.00 92.00 102 ILE A O 1
ATOM 784 N N . PRO A 1 103 ? -0.743 -9.709 -0.152 1.00 92.12 103 PRO A N 1
ATOM 785 C CA . PRO A 1 103 ? -0.965 -8.753 0.929 1.00 92.12 103 PRO A CA 1
ATOM 786 C C . PRO A 1 103 ? -0.258 -7.416 0.678 1.00 92.12 103 PRO A C 1
ATOM 788 O O . PRO A 1 103 ? 0.930 -7.397 0.346 1.00 92.12 103 PRO A O 1
ATOM 791 N N . ILE A 1 104 ? -0.968 -6.307 0.912 1.00 92.75 104 ILE A N 1
ATOM 792 C CA . ILE A 1 104 ? -0.477 -4.934 0.696 1.00 92.75 104 ILE A CA 1
ATOM 793 C C . ILE A 1 104 ? 0.940 -4.703 1.259 1.00 92.75 104 ILE A C 1
ATOM 795 O O . ILE A 1 104 ? 1.756 -4.144 0.525 1.00 92.75 104 ILE A O 1
ATOM 799 N N . PRO A 1 105 ? 1.306 -5.172 2.479 1.00 93.25 105 PRO A N 1
ATOM 800 C CA . PRO A 1 105 ? 2.661 -4.985 3.001 1.00 93.25 105 PRO A CA 1
ATOM 801 C C . PRO A 1 105 ? 3.745 -5.638 2.139 1.00 93.25 105 PRO A C 1
ATOM 803 O O . PRO A 1 105 ? 4.814 -5.064 1.967 1.00 93.25 105 PRO A O 1
ATOM 806 N N . VAL A 1 106 ? 3.471 -6.816 1.571 1.00 94.31 106 VAL A N 1
ATOM 807 C CA . VAL A 1 106 ? 4.433 -7.545 0.733 1.00 94.31 106 VAL A CA 1
ATOM 808 C C . VAL A 1 106 ? 4.604 -6.837 -0.609 1.00 94.31 106 VAL A C 1
ATOM 810 O O . VAL A 1 106 ? 5.732 -6.626 -1.047 1.00 94.31 106 VAL A O 1
ATOM 813 N N . THR A 1 107 ? 3.503 -6.391 -1.224 1.00 94.94 107 THR A N 1
ATOM 814 C CA . THR A 1 107 ? 3.546 -5.571 -2.446 1.00 94.94 107 THR A CA 1
ATOM 815 C C . THR A 1 107 ? 4.354 -4.294 -2.230 1.00 94.94 107 THR A C 1
ATOM 817 O O . THR A 1 107 ? 5.177 -3.934 -3.068 1.00 94.94 107 THR A O 1
ATOM 820 N N . SER A 1 108 ? 4.181 -3.635 -1.083 1.00 94.56 108 SER A N 1
ATOM 821 C CA . SER A 1 108 ? 4.914 -2.413 -0.752 1.00 94.56 108 SER A CA 1
ATOM 822 C C . SER A 1 108 ? 6.419 -2.627 -0.584 1.00 94.56 108 SER A C 1
ATOM 824 O O . SER A 1 108 ? 7.156 -1.656 -0.690 1.00 94.56 108 SER A O 1
ATOM 826 N N . LEU A 1 109 ? 6.903 -3.854 -0.358 1.00 95.12 109 LEU A N 1
ATOM 827 C CA . LEU A 1 109 ? 8.337 -4.174 -0.290 1.00 95.12 109 LEU A CA 1
ATOM 828 C C . LEU A 1 109 ? 8.954 -4.490 -1.662 1.00 95.12 109 LEU A C 1
ATOM 830 O O . LEU A 1 109 ? 10.176 -4.497 -1.792 1.00 95.12 109 LEU A O 1
ATOM 834 N N . LEU A 1 110 ? 8.138 -4.721 -2.696 1.00 94.88 110 LEU A N 1
ATOM 835 C CA . LEU A 1 110 ? 8.594 -5.069 -4.047 1.00 94.88 110 LEU A CA 1
ATOM 836 C C . LEU A 1 110 ? 9.642 -4.088 -4.629 1.00 94.88 110 LEU A C 1
ATOM 838 O O . LEU A 1 110 ? 10.635 -4.560 -5.194 1.00 94.88 110 LEU A O 1
ATOM 842 N N . PRO A 1 111 ? 9.508 -2.751 -4.474 1.00 94.69 111 PRO A N 1
ATOM 843 C CA . PRO A 1 111 ? 10.494 -1.798 -4.990 1.00 94.69 111 PRO A CA 1
ATOM 844 C C . PRO A 1 111 ? 11.904 -1.969 -4.414 1.00 94.69 111 PRO A C 1
ATOM 846 O O . PRO A 1 111 ? 12.868 -1.689 -5.122 1.00 94.69 111 PRO A O 1
ATOM 849 N N . ILE A 1 112 ? 12.038 -2.471 -3.176 1.00 95.06 112 ILE A N 1
ATOM 850 C CA . ILE A 1 112 ? 13.341 -2.746 -2.534 1.00 95.06 112 ILE A CA 1
ATOM 851 C C . ILE A 1 112 ? 14.161 -3.737 -3.354 1.00 95.06 112 ILE A C 1
ATOM 853 O O . ILE A 1 112 ? 15.385 -3.679 -3.347 1.00 95.06 112 ILE A O 1
ATOM 857 N N . ILE A 1 113 ? 13.495 -4.643 -4.064 1.00 93.94 113 ILE A N 1
ATOM 858 C CA . ILE A 1 113 ? 14.144 -5.682 -4.859 1.00 93.94 113 ILE A CA 1
ATOM 859 C C . ILE A 1 113 ? 14.264 -5.225 -6.316 1.00 93.94 113 ILE A C 1
ATOM 861 O O . ILE A 1 113 ? 15.331 -5.341 -6.915 1.00 93.94 113 ILE A O 1
ATOM 865 N N . LEU A 1 114 ? 13.191 -4.671 -6.887 1.00 94.06 114 LEU A N 1
ATOM 866 C CA . LEU A 1 114 ? 13.165 -4.294 -8.302 1.00 94.06 114 LEU A CA 1
ATOM 867 C C . LEU A 1 114 ? 14.096 -3.124 -8.632 1.00 94.06 114 LEU A C 1
ATOM 869 O O . LEU A 1 114 ? 14.820 -3.194 -9.622 1.00 94.06 114 LEU A O 1
ATOM 873 N N . LEU A 1 115 ? 14.118 -2.056 -7.831 1.00 94.44 115 LEU A N 1
ATOM 874 C CA . LEU A 1 115 ? 14.904 -0.862 -8.169 1.00 94.44 115 LEU A CA 1
ATOM 875 C C . LEU A 1 115 ? 16.426 -1.114 -8.142 1.00 94.44 115 LEU A C 1
ATOM 877 O O . LEU A 1 115 ? 17.105 -0.658 -9.065 1.00 94.44 115 LEU A O 1
ATOM 881 N N . PRO A 1 116 ? 16.975 -1.899 -7.193 1.00 93.69 116 PRO A N 1
ATOM 882 C CA . PRO A 1 116 ? 18.386 -2.281 -7.237 1.00 93.69 116 PRO A CA 1
ATOM 883 C C . PRO A 1 116 ? 18.728 -3.267 -8.352 1.00 93.69 116 PRO A C 1
ATOM 885 O O . PRO A 1 116 ? 19.749 -3.096 -9.011 1.00 93.69 116 PRO A O 1
ATOM 888 N N . ILE A 1 117 ? 17.876 -4.268 -8.619 1.00 93.00 117 ILE A N 1
ATOM 889 C CA . ILE A 1 117 ? 18.111 -5.231 -9.716 1.00 93.00 117 ILE A CA 1
ATOM 890 C C . ILE A 1 117 ? 18.137 -4.526 -11.073 1.00 93.00 117 ILE A C 1
ATOM 892 O O . ILE A 1 117 ? 18.890 -4.904 -11.966 1.00 93.00 117 ILE A O 1
ATOM 896 N N . THR A 1 118 ? 17.319 -3.491 -11.228 1.00 90.44 118 THR A N 1
ATOM 897 C CA . THR A 1 118 ? 17.248 -2.701 -12.459 1.00 90.44 118 THR A CA 1
ATOM 898 C C . THR A 1 118 ? 18.360 -1.653 -12.566 1.00 90.44 118 THR A C 1
ATOM 900 O O . THR A 1 118 ? 18.451 -0.979 -13.588 1.00 90.44 118 THR A O 1
ATOM 903 N N . GLY A 1 119 ? 19.225 -1.533 -11.550 1.00 88.56 119 GLY A N 1
ATOM 904 C CA . GLY A 1 119 ? 20.369 -0.618 -11.530 1.00 88.56 119 GLY A CA 1
ATOM 905 C C . GLY A 1 119 ? 20.000 0.856 -11.338 1.00 88.56 119 GLY A C 1
ATOM 906 O O . GLY A 1 119 ? 20.846 1.720 -11.536 1.00 88.56 119 GLY A O 1
ATOM 907 N N . VAL A 1 120 ? 18.750 1.150 -10.968 1.00 91.31 120 VAL A N 1
ATOM 908 C CA . VAL A 1 120 ? 18.223 2.521 -10.849 1.00 91.31 120 VAL A CA 1
ATOM 909 C C . VAL A 1 120 ? 18.720 3.196 -9.575 1.00 91.31 120 VAL A C 1
ATOM 911 O O . VAL A 1 120 ? 19.093 4.365 -9.592 1.00 91.31 120 VAL A O 1
ATOM 914 N N . LEU A 1 121 ? 18.681 2.469 -8.457 1.00 92.19 121 LEU A N 1
ATOM 915 C CA . LEU A 1 121 ? 19.063 2.956 -7.134 1.00 92.19 121 LEU A CA 1
ATOM 916 C C . LEU A 1 121 ? 19.818 1.872 -6.369 1.00 92.19 121 LEU A C 1
ATOM 918 O O . LEU A 1 121 ? 19.530 0.686 -6.508 1.00 92.19 121 LEU A O 1
ATOM 922 N N . GLU A 1 122 ? 20.739 2.282 -5.500 1.00 93.31 122 GLU A N 1
ATOM 923 C CA . GLU A 1 122 ? 21.387 1.370 -4.559 1.00 93.31 122 GLU A CA 1
ATOM 924 C C . GLU A 1 122 ? 20.379 0.841 -3.523 1.00 93.31 122 GLU A C 1
ATOM 926 O O . GLU A 1 122 ? 19.445 1.540 -3.120 1.00 93.31 122 GLU A O 1
ATOM 931 N N . SER A 1 123 ? 20.583 -0.385 -3.038 1.00 91.38 123 SER A N 1
ATOM 932 C CA . SER A 1 123 ? 19.740 -0.993 -2.001 1.00 91.38 123 SER A CA 1
ATOM 933 C C . SER A 1 123 ? 19.664 -0.147 -0.724 1.00 91.38 123 SER A C 1
ATOM 935 O O . SER A 1 123 ? 18.592 -0.040 -0.126 1.00 91.38 123 SER A O 1
ATOM 937 N N . SER A 1 124 ? 20.759 0.508 -0.329 1.00 92.50 124 SER A N 1
ATOM 938 C CA . SER A 1 124 ? 20.799 1.426 0.817 1.00 92.50 124 SER A CA 1
ATOM 939 C C . SER A 1 124 ? 19.877 2.638 0.618 1.00 92.50 124 SER A C 1
ATOM 941 O O . SER A 1 124 ? 19.097 2.981 1.506 1.00 92.50 124 SER A O 1
ATOM 943 N N . ALA A 1 125 ? 19.881 3.232 -0.578 1.00 93.12 125 ALA A N 1
ATOM 944 C CA . ALA A 1 125 ? 19.032 4.369 -0.918 1.00 93.12 125 ALA A CA 1
ATOM 945 C C . ALA A 1 125 ? 17.540 3.996 -0.948 1.00 93.12 125 ALA A C 1
ATOM 947 O O . ALA A 1 125 ? 16.705 4.742 -0.438 1.00 93.12 125 ALA A O 1
ATOM 948 N N . VAL A 1 126 ? 17.191 2.828 -1.501 1.00 93.56 126 VAL A N 1
ATOM 949 C CA . VAL A 1 126 ? 15.788 2.380 -1.562 1.00 93.56 126 VAL A CA 1
ATOM 950 C C . VAL A 1 126 ? 15.259 2.040 -0.169 1.00 93.56 126 VAL A C 1
ATOM 952 O O . VAL A 1 126 ? 14.153 2.437 0.190 1.00 93.56 126 VAL A O 1
ATOM 955 N N . THR A 1 127 ? 16.054 1.340 0.644 1.00 93.69 127 THR A N 1
ATOM 956 C CA . THR A 1 127 ? 15.667 0.954 2.011 1.00 93.69 127 THR A CA 1
ATOM 957 C C . THR A 1 127 ? 15.568 2.146 2.963 1.00 93.69 127 THR A C 1
ATOM 959 O O . THR A 1 127 ? 14.731 2.121 3.865 1.00 93.69 127 THR A O 1
ATOM 962 N N . ALA A 1 128 ? 16.323 3.226 2.732 1.00 94.19 128 ALA A N 1
ATOM 963 C CA . ALA A 1 128 ? 16.226 4.453 3.524 1.00 94.19 128 ALA A CA 1
ATOM 964 C C . ALA A 1 128 ? 14.798 5.036 3.548 1.00 94.19 128 ALA A C 1
ATOM 966 O O . ALA A 1 128 ? 14.356 5.535 4.584 1.00 94.19 128 ALA A O 1
ATOM 967 N N . ALA A 1 129 ? 14.036 4.905 2.454 1.00 92.12 129 ALA A N 1
ATOM 968 C CA . ALA A 1 129 ? 12.641 5.348 2.396 1.00 92.12 129 ALA A CA 1
ATOM 969 C C . ALA A 1 129 ? 11.719 4.572 3.361 1.00 92.12 129 ALA A C 1
ATOM 971 O O . ALA A 1 129 ? 10.764 5.136 3.893 1.00 92.12 129 ALA A O 1
ATOM 972 N N . TYR A 1 130 ? 12.030 3.302 3.637 1.00 92.31 130 TYR A N 1
ATOM 973 C CA . TYR A 1 130 ? 11.287 2.455 4.579 1.00 92.31 130 TYR A CA 1
ATOM 974 C C . TYR A 1 130 ? 11.673 2.722 6.040 1.00 92.31 130 TYR A C 1
ATOM 976 O O . TYR A 1 130 ? 10.924 2.371 6.947 1.00 92.31 130 TYR A O 1
ATOM 984 N N . GLY A 1 131 ? 12.816 3.372 6.272 1.00 92.94 131 GLY A N 1
ATOM 985 C CA . GLY A 1 131 ? 13.278 3.826 7.584 1.00 92.94 131 GLY A CA 1
ATOM 986 C C . GLY A 1 131 ? 12.828 5.243 7.951 1.00 92.94 131 GLY A C 1
ATOM 987 O O . GLY A 1 131 ? 13.426 5.860 8.831 1.00 92.94 131 GLY A O 1
ATOM 988 N N . ASN A 1 132 ? 11.818 5.800 7.274 1.00 95.06 132 ASN A N 1
ATOM 989 C CA . ASN A 1 132 ? 11.364 7.164 7.534 1.00 95.06 132 ASN A CA 1
ATOM 990 C C . ASN A 1 132 ? 10.849 7.317 8.988 1.00 95.06 132 ASN A C 1
ATOM 992 O O . ASN A 1 132 ? 10.031 6.501 9.424 1.00 95.06 132 ASN A O 1
ATOM 996 N N . PRO A 1 133 ? 11.241 8.374 9.731 1.00 95.88 133 PRO A N 1
ATOM 997 C CA . PRO A 1 133 ? 10.781 8.615 11.104 1.00 95.88 133 PRO A CA 1
ATOM 998 C C . PRO A 1 133 ? 9.256 8.589 11.290 1.00 95.88 133 PRO A C 1
ATOM 1000 O O . PRO A 1 133 ? 8.768 8.169 12.337 1.00 95.88 133 PRO A O 1
ATOM 1003 N N . ILE A 1 134 ? 8.492 8.985 10.268 1.00 96.75 134 ILE A N 1
ATOM 1004 C CA . ILE A 1 134 ? 7.024 8.965 10.281 1.00 96.75 134 ILE A CA 1
ATOM 1005 C C . ILE A 1 134 ? 6.490 7.527 10.412 1.00 96.75 134 ILE A C 1
ATOM 1007 O O . ILE A 1 134 ? 5.503 7.298 11.107 1.00 96.75 134 ILE A O 1
ATOM 1011 N N . ILE A 1 135 ? 7.154 6.536 9.809 1.00 95.50 135 ILE A N 1
ATOM 1012 C CA . ILE A 1 135 ? 6.758 5.121 9.907 1.00 95.50 135 ILE A CA 1
ATOM 1013 C C . ILE A 1 135 ? 6.908 4.635 11.354 1.00 95.50 135 ILE A C 1
ATOM 1015 O O . ILE A 1 135 ? 6.007 3.992 11.893 1.00 95.50 135 ILE A O 1
ATOM 1019 N N . PHE A 1 136 ? 8.010 5.002 12.015 1.00 95.56 136 PHE A N 1
ATOM 1020 C CA . PHE A 1 136 ? 8.230 4.689 13.428 1.00 95.56 136 PHE A CA 1
ATOM 1021 C C . PHE A 1 136 ? 7.247 5.416 14.352 1.00 95.56 136 PHE A C 1
ATOM 1023 O O . PHE A 1 136 ? 6.806 4.834 15.342 1.00 95.56 136 PHE A O 1
ATOM 1030 N N . LEU A 1 137 ? 6.849 6.647 14.015 1.00 97.19 137 LEU A N 1
ATOM 1031 C CA . LEU A 1 137 ? 5.799 7.370 14.735 1.00 97.19 137 LEU A CA 1
ATOM 1032 C C . LEU A 1 137 ? 4.455 6.633 14.655 1.00 97.19 137 LEU A C 1
ATOM 1034 O O . LEU A 1 137 ? 3.810 6.443 15.684 1.00 97.19 137 LEU A O 1
ATOM 1038 N N . PHE A 1 138 ? 4.052 6.171 13.466 1.00 96.81 138 PHE A N 1
ATOM 1039 C CA . PHE A 1 138 ? 2.836 5.367 13.311 1.00 96.81 138 PHE A CA 1
ATOM 1040 C C . PHE A 1 138 ? 2.921 4.046 14.078 1.00 96.81 138 PHE A C 1
ATOM 1042 O O . PHE A 1 138 ? 1.973 3.690 14.774 1.00 96.81 138 PHE A O 1
ATOM 1049 N N . LEU A 1 139 ? 4.064 3.352 14.025 1.00 96.94 139 LEU A N 1
ATOM 1050 C CA . LEU A 1 139 ? 4.289 2.132 14.805 1.00 96.94 139 LEU A CA 1
ATOM 1051 C C . LEU A 1 139 ? 4.152 2.392 16.314 1.00 96.94 139 LEU A C 1
ATOM 1053 O O . LEU A 1 139 ? 3.483 1.631 17.011 1.00 96.94 139 LEU A O 1
ATOM 1057 N N . GLY A 1 140 ? 4.730 3.489 16.812 1.00 97.19 140 GLY A N 1
ATOM 1058 C CA . GLY A 1 140 ? 4.571 3.933 18.196 1.00 97.19 140 GLY A CA 1
ATOM 1059 C C . GLY A 1 140 ? 3.116 4.262 18.545 1.00 97.19 140 GLY A C 1
ATOM 1060 O O . GLY A 1 140 ? 2.626 3.837 19.589 1.00 97.19 140 GLY A O 1
ATOM 1061 N N . GLY A 1 141 ? 2.395 4.940 17.647 1.00 96.88 141 GLY A N 1
ATOM 1062 C CA . GLY A 1 141 ? 0.965 5.221 17.789 1.00 96.88 141 GLY A CA 1
ATOM 1063 C C . GLY A 1 141 ? 0.123 3.948 17.893 1.00 96.88 141 GLY A C 1
ATOM 1064 O O . GLY A 1 141 ? -0.712 3.835 18.789 1.00 96.88 141 GLY A O 1
ATOM 1065 N N . PHE A 1 142 ? 0.393 2.948 17.050 1.00 96.88 142 PHE A N 1
ATOM 1066 C CA . PHE A 1 142 ? -0.257 1.641 17.136 1.00 96.88 142 PHE A CA 1
ATOM 1067 C C . PHE A 1 142 ? 0.104 0.898 18.426 1.00 96.88 142 PHE A C 1
ATOM 1069 O O . PHE A 1 142 ? -0.779 0.316 19.049 1.00 96.88 142 PHE A O 1
ATOM 1076 N N . MET A 1 143 ? 1.361 0.952 18.882 1.00 97.62 143 MET A N 1
ATOM 1077 C CA . MET A 1 143 ? 1.745 0.369 20.174 1.00 97.62 143 MET A CA 1
ATOM 1078 C C . MET A 1 143 ? 0.993 1.010 21.345 1.00 97.62 143 MET A C 1
ATOM 1080 O O . MET A 1 143 ? 0.531 0.293 22.233 1.00 97.62 143 MET A O 1
ATOM 1084 N N . ILE A 1 144 ? 0.831 2.337 21.344 1.00 97.31 144 ILE A N 1
ATOM 1085 C CA . ILE A 1 144 ? 0.044 3.048 22.360 1.00 97.31 144 ILE A CA 1
ATOM 1086 C C . ILE A 1 144 ? -1.429 2.638 22.273 1.00 97.31 144 ILE A C 1
ATOM 1088 O O . ILE A 1 144 ? -2.018 2.318 23.302 1.00 97.31 144 ILE A O 1
ATOM 1092 N N . ALA A 1 145 ? -2.011 2.576 21.071 1.00 96.75 145 ALA A N 1
ATOM 1093 C CA . ALA A 1 145 ? -3.395 2.144 20.875 1.00 96.75 145 ALA A CA 1
ATOM 1094 C C . ALA A 1 145 ? -3.632 0.718 21.407 1.00 96.75 145 ALA A C 1
ATOM 1096 O O . ALA A 1 145 ? -4.566 0.498 22.178 1.00 96.75 145 ALA A O 1
ATOM 1097 N N . LEU A 1 146 ? -2.736 -0.224 21.093 1.00 96.69 146 LEU A N 1
ATOM 1098 C CA . LEU A 1 146 ? -2.788 -1.599 21.601 1.00 96.69 146 LEU A CA 1
ATOM 1099 C C . LEU A 1 146 ? -2.611 -1.662 23.123 1.00 96.69 146 LEU A C 1
ATOM 1101 O O . LEU A 1 146 ? -3.274 -2.450 23.797 1.00 96.69 146 LEU A O 1
ATOM 1105 N N . ALA A 1 147 ? -1.743 -0.825 23.697 1.00 96.69 147 ALA A N 1
ATOM 1106 C CA . ALA A 1 147 ? -1.616 -0.722 25.146 1.00 96.69 147 ALA A CA 1
ATOM 1107 C C . ALA A 1 147 ? -2.920 -0.199 25.775 1.00 96.69 147 ALA A C 1
ATOM 1109 O O . ALA A 1 147 ? -3.420 -0.790 26.730 1.00 96.69 147 ALA A O 1
ATOM 1110 N N . MET A 1 148 ? -3.514 0.863 25.227 1.00 96.62 148 MET A N 1
ATOM 1111 C CA . MET A 1 148 ? -4.797 1.406 25.692 1.00 96.62 148 MET A CA 1
ATOM 1112 C C . MET A 1 148 ? -5.942 0.393 25.586 1.00 96.62 148 MET A C 1
ATOM 1114 O O . MET A 1 148 ? -6.835 0.388 26.439 1.00 96.62 148 MET A O 1
ATOM 1118 N N . GLU A 1 149 ? -5.928 -0.453 24.556 1.00 96.38 149 GLU A N 1
ATOM 1119 C CA . GLU A 1 149 ? -6.867 -1.562 24.396 1.00 96.38 149 GLU A CA 1
ATOM 1120 C C . GLU A 1 149 ? -6.665 -2.616 25.487 1.00 96.38 149 GLU A C 1
ATOM 1122 O O . GLU A 1 149 ? -7.606 -2.931 26.209 1.00 96.38 149 GLU A O 1
ATOM 1127 N N . LYS A 1 150 ? -5.425 -3.083 25.682 1.00 96.19 150 LYS A N 1
ATOM 1128 C CA . LYS A 1 150 ? -5.077 -4.103 26.683 1.00 96.19 150 LYS A CA 1
ATOM 1129 C C . LYS A 1 150 ? -5.450 -3.698 28.114 1.00 96.19 150 LYS A C 1
ATOM 1131 O O . LYS A 1 150 ? -5.794 -4.556 28.921 1.00 96.19 150 LYS A O 1
ATOM 1136 N N . TRP A 1 151 ? -5.342 -2.412 28.447 1.00 96.38 151 TRP A N 1
ATOM 1137 C CA . TRP A 1 151 ? -5.710 -1.879 29.765 1.00 96.38 151 TRP A CA 1
ATOM 1138 C C . TRP A 1 151 ? -7.187 -1.468 29.867 1.00 96.38 151 TRP A C 1
ATOM 1140 O O . TRP A 1 151 ? -7.571 -0.863 30.871 1.00 96.38 151 TRP A O 1
ATOM 1150 N N . ASP A 1 152 ? -7.996 -1.727 28.829 1.00 95.06 152 ASP A N 1
ATOM 1151 C CA . ASP A 1 152 ? -9.390 -1.280 28.707 1.00 95.06 152 ASP A CA 1
ATOM 1152 C C . ASP A 1 152 ? -9.564 0.221 29.016 1.00 95.06 152 ASP A C 1
ATOM 1154 O O . ASP A 1 152 ? -10.618 0.686 29.462 1.00 95.06 152 ASP A O 1
ATOM 1158 N N . LEU A 1 153 ? -8.516 1.020 28.775 1.00 95.56 153 LEU A N 1
ATOM 1159 C CA . LEU A 1 153 ? -8.488 2.432 29.150 1.00 95.56 153 LEU A CA 1
ATOM 1160 C C . LEU A 1 153 ? -9.576 3.207 28.404 1.00 95.56 153 LEU A C 1
ATOM 1162 O O . LEU A 1 153 ? -10.262 4.044 28.989 1.00 95.56 153 LEU A O 1
ATOM 1166 N N . HIS A 1 154 ? -9.770 2.866 27.131 1.00 94.12 154 HIS A N 1
ATOM 1167 C CA . HIS A 1 154 ? -10.831 3.398 26.286 1.00 94.12 154 HIS A CA 1
ATOM 1168 C C . HIS A 1 154 ? -12.231 3.148 26.884 1.00 94.12 154 HIS A C 1
ATOM 1170 O O . HIS A 1 154 ? -13.057 4.060 26.883 1.00 94.12 154 HIS A O 1
ATOM 1176 N N . LYS A 1 155 ? -12.486 1.974 27.493 1.00 93.00 155 LYS A N 1
ATOM 1177 C CA . LYS A 1 155 ? -13.759 1.680 28.183 1.00 93.00 155 LYS A CA 1
ATOM 1178 C C . LYS A 1 155 ? -13.918 2.492 29.457 1.00 93.00 155 LYS A C 1
ATOM 1180 O O . LYS A 1 155 ? -15.001 3.015 29.705 1.00 93.00 155 LYS A O 1
ATOM 1185 N N . ARG A 1 156 ? -12.854 2.629 30.258 1.00 95.19 156 ARG A N 1
ATOM 1186 C CA . ARG A 1 156 ? -12.900 3.446 31.482 1.00 95.19 156 ARG A CA 1
ATOM 1187 C C . ARG A 1 156 ? -13.245 4.898 31.159 1.00 95.19 156 ARG A C 1
ATOM 1189 O O . ARG A 1 156 ? -14.090 5.483 31.824 1.00 95.19 156 ARG A O 1
ATOM 1196 N N . ILE A 1 157 ? -12.629 5.452 30.117 1.00 91.12 157 ILE A N 1
ATOM 1197 C CA . ILE A 1 157 ? -12.920 6.808 29.643 1.00 91.12 157 ILE A CA 1
ATOM 1198 C C . ILE A 1 157 ? -14.371 6.906 29.149 1.00 91.12 157 ILE A C 1
ATOM 1200 O O . ILE A 1 157 ? -15.086 7.815 29.563 1.00 91.12 157 ILE A O 1
ATOM 1204 N N . ALA A 1 158 ? -14.833 5.950 28.337 1.00 89.12 158 ALA A N 1
ATOM 1205 C CA . ALA A 1 158 ? -16.207 5.934 27.832 1.00 89.12 158 ALA A CA 1
ATOM 1206 C C . ALA A 1 158 ? -17.251 5.886 28.962 1.00 89.12 158 ALA A C 1
ATOM 1208 O O . ALA A 1 158 ? -18.200 6.668 28.959 1.00 89.12 158 ALA A O 1
ATOM 1209 N N . LEU A 1 159 ? -17.055 5.019 29.961 1.00 89.62 159 LEU A N 1
ATOM 1210 C CA . LEU A 1 159 ? -17.951 4.908 31.115 1.00 89.62 159 LEU A CA 1
ATOM 1211 C C . LEU A 1 159 ? -17.965 6.187 31.961 1.00 89.62 159 LEU A C 1
ATOM 1213 O O . LEU A 1 159 ? -19.040 6.622 32.370 1.00 89.62 159 LEU A O 1
ATOM 1217 N N . SER A 1 160 ? -16.808 6.825 32.176 1.00 87.88 160 SER A N 1
ATOM 1218 C CA . SER A 1 160 ? -16.744 8.121 32.861 1.00 87.88 160 SER A CA 1
ATOM 1219 C C . SER A 1 160 ? -17.537 9.197 32.117 1.00 87.88 160 SER A C 1
ATOM 1221 O O . SER A 1 160 ? -18.294 9.934 32.738 1.00 87.88 160 SER A O 1
ATOM 1223 N N . ILE A 1 161 ? -17.421 9.269 30.790 1.00 85.56 161 ILE A N 1
ATOM 1224 C CA . ILE A 1 161 ? -18.156 10.251 29.979 1.00 85.56 161 ILE A CA 1
ATOM 1225 C C . ILE A 1 161 ? -19.670 9.996 30.038 1.00 85.56 161 ILE A C 1
ATOM 1227 O O . ILE A 1 161 ? -20.434 10.936 30.251 1.00 85.56 161 ILE A O 1
ATOM 1231 N N . ILE A 1 162 ? -20.113 8.738 29.916 1.00 85.19 162 ILE A N 1
ATOM 1232 C CA . ILE A 1 162 ? -21.537 8.367 30.031 1.00 85.19 162 ILE A CA 1
ATOM 1233 C C . ILE A 1 162 ? -22.078 8.719 31.421 1.00 85.19 162 ILE A C 1
ATOM 1235 O O . ILE A 1 162 ? -23.191 9.228 31.544 1.00 85.19 162 ILE A O 1
ATOM 1239 N N . SER A 1 163 ? -21.280 8.503 32.469 1.00 83.50 163 SER A N 1
ATOM 1240 C CA . SER A 1 163 ? -21.652 8.896 33.827 1.00 83.50 163 SER A CA 1
ATOM 1241 C C . SER A 1 163 ? -21.805 10.413 33.993 1.00 83.50 163 SER A C 1
ATOM 1243 O O . SER A 1 163 ? -22.567 10.827 34.862 1.00 83.50 163 SER A O 1
ATOM 1245 N N . LEU A 1 164 ? -21.101 11.236 33.204 1.00 82.69 164 LEU A N 1
ATOM 1246 C CA . LEU A 1 164 ? -21.238 12.698 33.231 1.00 82.69 164 LEU A CA 1
ATOM 1247 C C . LEU A 1 164 ? -22.402 13.214 32.367 1.00 82.69 164 LEU A C 1
ATOM 1249 O O . LEU A 1 164 ? -23.114 14.118 32.794 1.00 82.69 164 LEU A O 1
ATOM 1253 N N . LEU A 1 165 ? -22.589 12.679 31.156 1.00 80.00 165 LEU A N 1
ATOM 1254 C CA . LEU A 1 165 ? -23.599 13.152 30.191 1.00 80.00 165 LEU A CA 1
ATOM 1255 C C . LEU A 1 165 ? -25.001 12.558 30.424 1.00 80.00 165 LEU A C 1
ATOM 1257 O O . LEU A 1 165 ? -25.988 13.072 29.892 1.00 80.00 165 LEU A O 1
ATOM 1261 N N . GLY A 1 166 ? -25.092 11.486 31.216 1.00 73.94 166 GLY A N 1
ATOM 1262 C CA . GLY A 1 166 ? -26.316 10.723 31.436 1.00 73.94 166 GLY A CA 1
ATOM 1263 C C . GLY A 1 166 ? -26.603 9.713 30.318 1.00 73.94 166 GLY A C 1
ATOM 1264 O O . GLY A 1 166 ? -25.941 9.669 29.284 1.00 73.94 166 GLY A O 1
ATOM 1265 N N . THR A 1 167 ? -27.613 8.867 30.527 1.00 76.69 167 THR A N 1
ATOM 1266 C CA . THR A 1 167 ? -27.967 7.754 29.623 1.00 76.69 167 THR A CA 1
ATOM 1267 C C . THR A 1 167 ? -28.999 8.126 28.551 1.00 76.69 167 THR A C 1
ATOM 1269 O O . THR A 1 167 ? -29.529 7.245 27.872 1.00 76.69 167 THR A O 1
ATOM 1272 N N . SER A 1 168 ? -29.317 9.414 28.377 1.00 82.94 168 SER A N 1
ATOM 1273 C CA . SER A 1 168 ? -30.264 9.852 27.350 1.00 82.94 168 SER A CA 1
ATOM 1274 C C . SER A 1 168 ? -29.609 9.838 25.962 1.00 82.94 168 SER A C 1
ATOM 1276 O O . SER A 1 168 ? -28.537 10.401 25.738 1.00 82.94 168 SER A O 1
ATOM 1278 N N . ILE A 1 169 ? -30.284 9.204 25.000 1.00 81.75 169 ILE A N 1
ATOM 1279 C CA . ILE A 1 169 ? -29.803 9.023 23.618 1.00 81.75 169 ILE A CA 1
ATOM 1280 C C . ILE A 1 169 ? -29.421 10.365 22.971 1.00 81.75 169 ILE A C 1
ATOM 1282 O O . ILE A 1 169 ? -28.383 10.459 22.320 1.00 81.75 169 ILE A O 1
ATOM 1286 N N . ASN A 1 170 ? -30.204 11.423 23.211 1.00 83.75 170 ASN A N 1
ATOM 1287 C CA . ASN A 1 170 ? -29.936 12.755 22.662 1.00 83.75 170 ASN A CA 1
ATOM 1288 C C . ASN A 1 170 ? -28.604 13.345 23.164 1.00 83.75 170 ASN A C 1
ATOM 1290 O O . ASN A 1 170 ? -27.880 13.947 22.374 1.00 83.75 170 ASN A O 1
ATOM 1294 N N . SER A 1 171 ? -28.253 13.142 24.440 1.00 81.06 171 SER A N 1
ATOM 1295 C CA . SER A 1 171 ? -26.987 13.628 25.010 1.00 81.06 171 SER A CA 1
ATOM 1296 C C . SER A 1 171 ? -25.781 12.863 24.462 1.00 81.06 171 SER A C 1
ATOM 1298 O O . SER A 1 171 ? -24.745 13.465 24.186 1.00 81.06 171 SER A O 1
ATOM 1300 N N . ILE A 1 172 ? -25.919 11.551 24.247 1.00 84.50 172 ILE A N 1
ATOM 1301 C CA . ILE A 1 172 ? -24.855 10.710 23.677 1.00 84.50 172 ILE A CA 1
ATOM 1302 C C . ILE A 1 172 ? -24.585 11.094 22.215 1.00 84.50 172 ILE A C 1
ATOM 1304 O O . ILE A 1 172 ? -23.430 11.253 21.824 1.00 84.50 172 ILE A O 1
ATOM 1308 N N . VAL A 1 173 ? -25.638 11.286 21.412 1.00 86.62 173 VAL A N 1
ATOM 1309 C CA . VAL A 1 173 ? -25.512 11.678 19.997 1.00 86.62 173 VAL A CA 1
ATOM 1310 C C . VAL A 1 173 ? -24.916 13.080 19.862 1.00 86.62 173 VAL A C 1
ATOM 1312 O O . VAL A 1 173 ? -24.016 13.278 19.048 1.00 86.62 173 VAL A O 1
ATOM 1315 N N . PHE A 1 174 ? -25.356 14.037 20.688 1.00 83.62 174 PHE A N 1
ATOM 1316 C CA . PHE A 1 174 ? -24.766 15.377 20.722 1.00 83.62 174 PHE A CA 1
ATOM 1317 C C . PHE A 1 174 ? 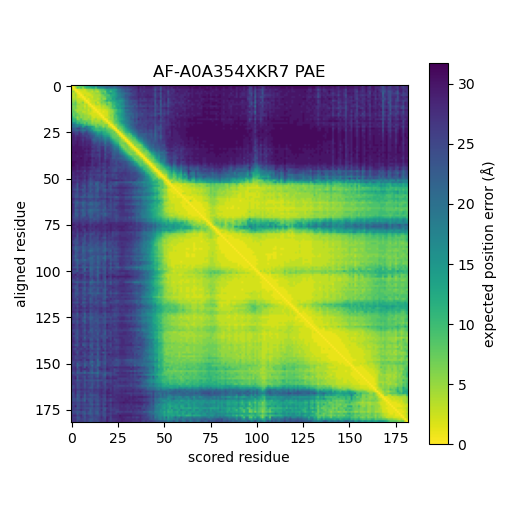-23.280 15.33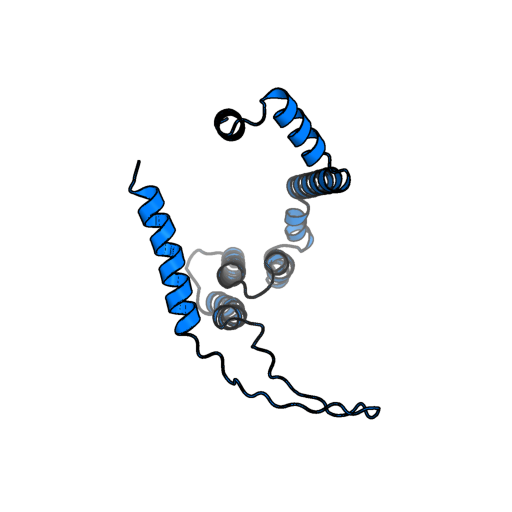2 21.111 1.00 83.62 174 PHE A C 1
ATOM 1319 O O . PHE A 1 174 ? -22.461 15.989 20.473 1.00 83.62 174 PHE A O 1
ATOM 1326 N N . GLY A 1 175 ? -22.918 14.502 22.098 1.00 80.31 175 GLY A N 1
ATOM 1327 C CA . GLY A 1 175 ? -21.527 14.273 22.492 1.00 80.31 175 GLY A CA 1
ATOM 1328 C C . GLY A 1 175 ? -20.668 13.707 21.358 1.00 80.31 175 GLY A C 1
ATOM 1329 O O . GLY A 1 175 ? -19.565 14.197 21.134 1.00 80.31 175 GLY A O 1
ATOM 1330 N N . PHE A 1 176 ? -21.181 12.735 20.597 1.00 82.06 176 PHE A N 1
ATOM 1331 C CA . PHE A 1 176 ? -20.489 12.199 19.418 1.00 82.06 176 PHE A CA 1
ATOM 1332 C C . PHE A 1 176 ? -20.297 13.259 18.330 1.00 82.06 176 PHE A C 1
ATOM 1334 O O . PHE A 1 176 ? -19.185 13.424 17.840 1.00 82.06 176 PHE A O 1
ATOM 1341 N N . MET A 1 177 ? -21.352 14.010 17.994 1.00 88.31 177 MET A N 1
ATOM 1342 C CA . MET A 1 177 ? -21.284 15.078 16.990 1.00 88.31 177 MET A CA 1
ATOM 1343 C C . MET A 1 177 ? -20.289 16.176 17.379 1.00 88.31 177 MET A C 1
ATOM 1345 O O . MET A 1 177 ? -19.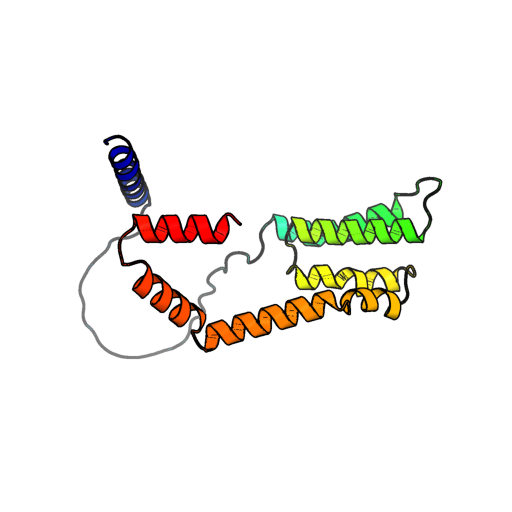518 16.622 16.533 1.00 88.31 177 MET A O 1
ATOM 1349 N N . ALA A 1 178 ? -20.272 16.585 18.650 1.00 85.50 178 ALA A N 1
ATOM 1350 C CA . ALA A 1 178 ? -19.323 17.572 19.154 1.00 85.50 178 ALA A CA 1
ATOM 1351 C C . ALA A 1 178 ? -17.878 17.044 19.161 1.00 85.50 178 ALA A C 1
ATOM 1353 O O . ALA A 1 178 ? -16.960 17.802 18.874 1.00 85.50 178 ALA A O 1
ATOM 1354 N N . ALA A 1 179 ? -17.672 15.757 19.457 1.00 83.62 179 ALA A N 1
ATOM 1355 C CA . ALA A 1 179 ? -16.343 15.149 19.512 1.00 83.62 179 ALA A CA 1
ATOM 1356 C C . ALA A 1 179 ? -15.728 14.872 18.129 1.00 83.62 179 ALA A C 1
ATOM 1358 O O . ALA A 1 179 ? -14.509 14.874 18.013 1.00 83.62 179 ALA A O 1
ATOM 1359 N N . THR A 1 180 ? -16.540 14.611 17.096 1.00 87.62 180 THR A N 1
ATOM 1360 C CA . THR A 1 180 ? -16.055 14.367 15.721 1.00 87.62 180 THR A CA 1
ATOM 1361 C C . THR A 1 180 ? -16.106 15.597 14.814 1.00 87.62 180 THR A C 1
ATOM 1363 O O . THR A 1 180 ? -15.553 15.563 13.720 1.00 87.62 180 THR A O 1
ATOM 1366 N N . GLY A 1 181 ? -16.852 16.636 15.203 1.00 82.31 181 GLY A N 1
ATOM 1367 C CA . GLY A 1 181 ? -17.100 17.826 14.382 1.00 82.31 181 GLY A CA 1
ATOM 1368 C C . GLY A 1 181 ? -15.997 18.890 14.416 1.00 82.31 181 GLY A C 1
ATOM 1369 O O . GLY A 1 181 ? -16.071 19.836 13.633 1.00 82.31 181 GLY A O 1
ATOM 1370 N N . PHE A 1 182 ? -15.003 18.742 15.293 1.00 62.28 182 PHE A N 1
ATOM 1371 C CA . PHE A 1 182 ? -13.816 19.595 15.420 1.00 62.28 182 PHE A CA 1
ATOM 1372 C C . PHE A 1 182 ? -12.554 18.739 15.314 1.00 62.28 182 PHE A C 1
ATOM 1374 O O . PHE A 1 182 ? -11.541 19.270 14.807 1.00 62.28 182 PHE A O 1
#

Mean predicted aligned error: 15.07 Å